Protein AF-0000000068003985 (afdb_homodimer)

Solvent-accessible surface area (backbone atoms only — not comparable to full-a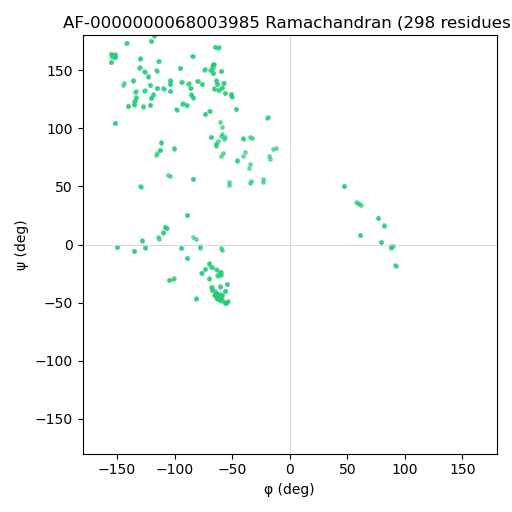tom values): 16565 Å² total; per-residue (Å²): 134,85,82,75,78,75,75,75,74,69,69,76,62,74,74,54,59,65,66,42,94,81,51,61,60,24,55,57,89,52,72,27,27,51,66,20,40,39,42,47,20,19,56,71,67,28,28,30,22,81,59,71,38,72,67,52,48,51,50,53,50,56,55,48,63,71,33,77,89,37,60,80,45,52,42,54,29,36,40,25,39,33,18,66,67,40,84,89,53,39,20,29,72,81,63,25,45,70,63,83,42,80,59,54,29,93,80,38,72,62,35,65,96,75,56,27,34,26,32,27,36,34,31,25,62,94,73,71,37,80,61,23,31,41,46,32,52,44,78,52,69,36,32,37,34,25,23,57,60,82,128,134,86,81,74,78,75,75,73,76,69,66,76,65,74,72,56,58,66,66,42,93,80,49,62,58,24,53,58,91,52,71,27,27,52,65,20,41,39,44,47,21,19,57,70,66,27,29,31,22,79,59,72,40,70,66,53,47,51,50,52,50,56,56,47,64,70,33,76,90,36,62,79,44,52,43,54,29,36,40,24,39,32,19,67,66,42,84,89,53,39,20,28,72,79,65,25,46,71,62,84,42,80,59,53,30,92,80,38,69,62,34,64,95,75,57,26,35,25,33,27,36,34,31,24,62,93,72,73,38,80,62,22,32,40,46,32,52,44,78,52,68,36,32,35,36,26,22,57,60,82,129

Radius of gyration: 22.89 Å; Cα contacts (8 Å, |Δi|>4): 594; chains: 2; bounding box: 109×60×45 Å

Secondary structure (DSSP, 8-state):
--------------------SS-SEE--S--B-HHHHHHHHHHTTEEEPP--SHHHHHHHHHHHHTSGGGTTSEEEEEEEEE-SSSTT--EETTT--B-----BPTT----GGG---EEEEEEEGGGTEEEEEEEE-TTS-BEE-EEE---/--------------------SS-SEE--S--B-HHHHHHHHHHTTEEEPP--SHHHHHHHHHHHHTSGGGTTSEEEEEEEEE-SSSTT--EETTT--B-----BPTT----GGG---EEEEEEEGGGTEEEEEEEE-TTS-BEE-EEE---

Sequence (302 aa):
MKLLLLFTLVGLAASQQKCDSINKFCFPNEVATWTGAVEYCLRNGWKLAVVNSEAKQMKIESLAKNLGEFKRGKVELWIGASDQTKEGNFVWIANGKPVEYANWMPGKPDNKDGKEHCVHLWYEKAKNINWGWNDVVCTSKRRFVCERKKNMKLLLLFTLVGLAASQQKCDSINKFCFPNEVATWTGAVEYCLRNGWKLAVVNSEAKQMKIESLAKNLGEFKRGKVELWIGASDQTKEGNFVWIANGKPVEYANWMPGKPDNKDGKEHCVHLWYEKAKNINWGWNDVVCTSKRRFVCERKKN

Nearest PDB structures (foldseek):
  4yli-assembly2_D  TM=9.316E-01  e=1.487E-10  Homo sapiens
  2ox9-assembly2_B  TM=8.493E-01  e=3.536E-11  Mus musculus
  6py1-assembly1_A  TM=7.882E-01  e=9.089E-10  Homo sapiens
  3wh3-assembly1_A  TM=8.386E-01  e=2.486E-08  Homo sapiens
  3vpp-assembly2_B  TM=8.340E-01  e=3.240E-06  Homo sapiens

InterPro domains:
  IPR001304 C-type lectin-like [PF00059] (32-148)
  IPR001304 C-type lectin-like [PS50041] (22-147)
  IPR001304 C-type 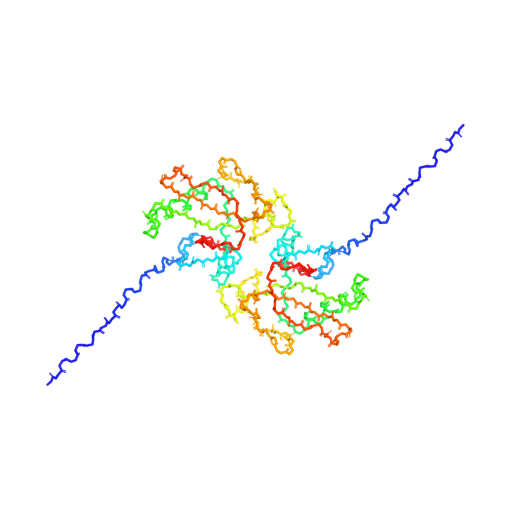lectin-like [SM00034] (19-147)
  IPR016186 C-type lectin-like/link domain superfamily [G3DSA:3.10.100.10] (11-148)
  IPR016187 C-type lectin fold [SSF56436] (24-150)
  IPR050111 C-type lectin and snaclec domain-containing protein [PTHR22803] (26-150)

Structure (mmCIF, N/CA/C/O backbone):
data_AF-0000000068003985-model_v1
#
loop_
_entity.id
_entity.type
_entity.pdbx_description
1 polymer 'Uncharacterized protein'
#
loop_
_atom_site.group_PDB
_atom_site.id
_atom_site.type_symbol
_atom_site.label_atom_id
_atom_site.label_alt_id
_atom_site.label_comp_id
_atom_site.label_asym_id
_atom_site.label_entity_id
_atom_site.label_seq_id
_atom_site.pdbx_PDB_ins_code
_atom_site.Cartn_x
_atom_site.Cartn_y
_atom_site.Cartn_z
_atom_site.occupancy
_atom_site.B_iso_or_equiv
_atom_site.auth_seq_id
_atom_site.auth_comp_id
_atom_site.auth_asym_id
_atom_site.auth_atom_id
_atom_site.pdbx_PDB_model_num
ATOM 1 N N . MET A 1 1 ? -55.125 -28.266 -2.268 1 29.97 1 MET A N 1
ATOM 2 C CA . MET A 1 1 ? -53.812 -28.312 -1.623 1 29.97 1 MET A CA 1
ATOM 3 C C . MET A 1 1 ? -52.719 -28.078 -2.637 1 29.97 1 MET A C 1
ATOM 5 O O . MET A 1 1 ? -52.375 -28.969 -3.422 1 29.97 1 MET A O 1
ATOM 9 N N . LYS A 1 2 ? -52.5 -26.812 -3.236 1 40.56 2 LYS A N 1
ATOM 10 C CA . LYS A 1 2 ? -51.469 -26.422 -4.195 1 40.56 2 LYS A CA 1
ATOM 11 C C . LYS A 1 2 ? -50.094 -26.609 -3.607 1 40.56 2 LYS A C 1
ATOM 13 O O . LYS A 1 2 ? -49.781 -26.094 -2.531 1 40.56 2 LYS A O 1
ATOM 18 N N . LEU A 1 3 ? -49.344 -27.703 -4.059 1 34.84 3 LEU A N 1
ATOM 19 C CA . LEU A 1 3 ? -47.969 -27.969 -3.717 1 34.84 3 LEU A CA 1
ATOM 20 C C . LEU A 1 3 ? -47.062 -26.875 -4.262 1 34.84 3 LEU A C 1
ATOM 22 O O . LEU A 1 3 ? -46.969 -26.672 -5.477 1 34.84 3 LEU A O 1
ATOM 26 N N . LEU A 1 4 ? -46.875 -25.828 -3.58 1 41.97 4 LEU A N 1
ATOM 27 C CA . LEU A 1 4 ? -45.906 -24.812 -3.967 1 41.97 4 LEU A CA 1
ATOM 28 C C . LEU A 1 4 ? -44.5 -25.328 -3.842 1 41.97 4 LEU A C 1
ATOM 30 O O . LEU A 1 4 ? -44.062 -25.719 -2.754 1 41.97 4 LEU A O 1
ATOM 34 N N . LEU A 1 5 ? -43.969 -25.875 -4.961 1 37.5 5 LEU A N 1
ATOM 35 C CA . LEU A 1 5 ? -42.562 -26.219 -5.035 1 37.5 5 LEU A CA 1
ATOM 36 C C . LEU A 1 5 ? -41.688 -24.984 -4.797 1 37.5 5 LEU A C 1
ATOM 38 O O . LEU A 1 5 ? -41.781 -24 -5.531 1 37.5 5 LEU A O 1
ATOM 42 N N . LEU A 1 6 ? -41.281 -24.844 -3.539 1 38.34 6 LEU A N 1
ATOM 43 C CA . LEU A 1 6 ? -40.25 -23.875 -3.234 1 38.34 6 LEU A CA 1
ATOM 44 C C . LEU A 1 6 ? -38.938 -24.25 -3.916 1 38.34 6 LEU A C 1
ATOM 46 O O . LEU A 1 6 ? -38.344 -25.297 -3.619 1 38.34 6 LEU A O 1
ATOM 50 N N . PHE A 1 7 ? -38.75 -23.844 -5.152 1 38.44 7 PHE A N 1
ATOM 51 C CA . PHE A 1 7 ? -37.438 -23.969 -5.781 1 38.44 7 PHE A CA 1
ATOM 52 C C . PHE A 1 7 ? -36.375 -23.266 -4.953 1 38.44 7 PHE A C 1
ATOM 54 O O . PHE A 1 7 ?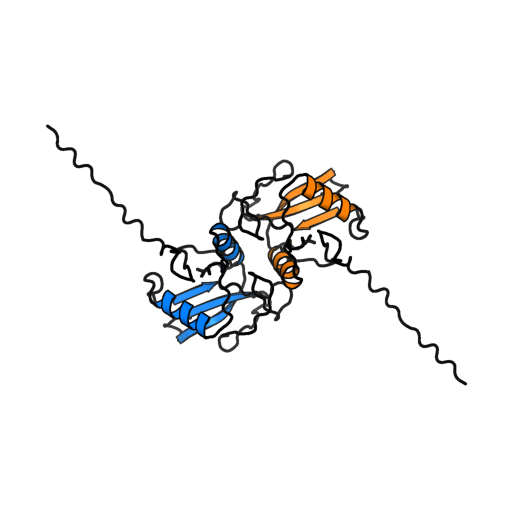 -36.438 -22.062 -4.746 1 38.44 7 PHE A O 1
ATOM 61 N N . THR A 1 8 ? -35.719 -24.078 -4.039 1 37.69 8 THR A N 1
ATOM 62 C CA . THR A 1 8 ? -34.5 -23.578 -3.418 1 37.69 8 THR A CA 1
ATOM 63 C C . THR A 1 8 ? -33.438 -23.266 -4.473 1 37.69 8 THR A C 1
ATOM 65 O O . THR A 1 8 ? -33 -24.172 -5.188 1 37.69 8 THR A O 1
ATOM 68 N N . LEU A 1 9 ? -33.594 -22.203 -5.148 1 34.34 9 LEU A N 1
ATOM 69 C CA . LEU A 1 9 ? -32.438 -21.75 -5.949 1 34.34 9 LEU A CA 1
ATOM 70 C C . LEU A 1 9 ? -31.156 -21.797 -5.137 1 34.34 9 LEU A C 1
ATOM 72 O O . LEU A 1 9 ? -30.969 -21.016 -4.203 1 34.34 9 LEU A O 1
ATOM 76 N N . VAL A 1 10 ? -30.656 -23.016 -4.887 1 35.31 10 VAL A N 1
ATOM 77 C CA . VAL A 1 10 ? -29.266 -23.125 -4.438 1 35.31 10 VAL A CA 1
ATOM 78 C C . VAL A 1 10 ? -28.359 -22.391 -5.41 1 35.31 10 VAL A C 1
ATOM 80 O O . VAL A 1 10 ? -28.094 -22.875 -6.516 1 35.31 10 VAL A O 1
ATOM 83 N N . GLY A 1 11 ? -28.641 -21.188 -5.668 1 35.94 11 GLY A N 1
ATOM 84 C CA . GLY A 1 11 ? -27.547 -20.578 -6.422 1 35.94 11 GLY A CA 1
ATOM 85 C C . GLY A 1 11 ? -26.188 -21.078 -6.02 1 35.94 11 GLY A C 1
ATOM 86 O O . GLY A 1 11 ? -25.828 -21.078 -4.836 1 35.94 11 GLY A O 1
ATOM 87 N N . LEU A 1 12 ? -25.672 -22.094 -6.664 1 34.19 12 LEU A N 1
ATOM 88 C CA . LEU A 1 12 ? -24.25 -22.422 -6.633 1 34.19 12 LEU A CA 1
ATOM 89 C C . LEU A 1 12 ? -23.406 -21.156 -6.543 1 34.19 12 LEU A C 1
ATOM 91 O O . LEU A 1 12 ? -23.25 -20.438 -7.527 1 34.19 12 LEU A O 1
ATOM 95 N N . ALA A 1 13 ? -23.625 -20.375 -5.645 1 34.5 13 ALA A N 1
ATOM 96 C CA . ALA A 1 13 ? -22.594 -19.375 -5.484 1 34.5 13 ALA A CA 1
ATOM 97 C C . ALA A 1 13 ? -21.203 -19.984 -5.648 1 34.5 13 ALA A C 1
ATOM 99 O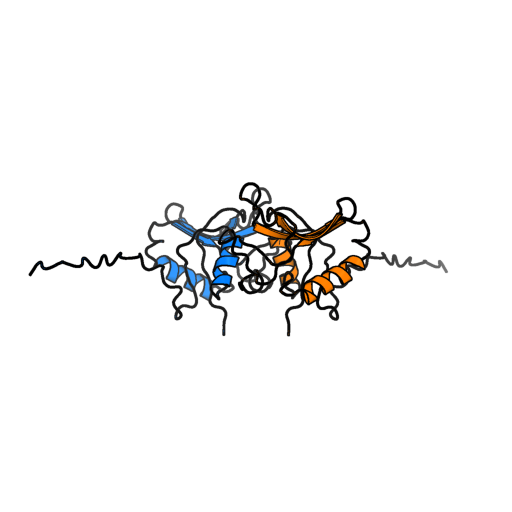 O . ALA A 1 13 ? -20.891 -21.016 -5.039 1 34.5 13 ALA A O 1
ATOM 100 N N . ALA A 1 14 ? -20.609 -20.016 -6.805 1 36.38 14 ALA A N 1
ATOM 101 C CA . ALA A 1 14 ? -19.203 -20.359 -6.961 1 36.38 14 ALA A CA 1
ATOM 102 C C . ALA A 1 14 ? -18.453 -20.188 -5.648 1 36.38 14 ALA A C 1
ATOM 104 O O . ALA A 1 14 ? -18.656 -19.188 -4.941 1 36.38 14 ALA A O 1
ATOM 105 N N . SER A 1 15 ? -18.016 -21.203 -4.961 1 35.19 15 SER A N 1
ATOM 106 C CA . SER A 1 15 ? -17.156 -21.25 -3.781 1 35.19 15 SER A CA 1
ATOM 107 C C . SER A 1 15 ? -16.094 -20.141 -3.824 1 35.19 15 SER A C 1
ATOM 109 O O . SER A 1 15 ? -15.312 -20.062 -4.773 1 35.19 15 SER A O 1
ATOM 111 N N . GLN A 1 16 ? -16.266 -18.906 -3.77 1 40.94 16 GLN A N 1
ATOM 112 C CA . GLN A 1 16 ? -15.125 -18.062 -3.418 1 40.94 16 GLN A CA 1
ATOM 113 C C . GLN A 1 16 ? -14.023 -18.891 -2.76 1 40.94 16 GLN A C 1
ATOM 115 O O . GLN A 1 16 ? -14.281 -19.672 -1.844 1 40.94 16 GLN A O 1
ATOM 120 N N . GLN A 1 17 ? -13.258 -19.656 -3.447 1 45.56 17 GLN A N 1
ATOM 121 C CA . GLN A 1 17 ? -12.188 -20.344 -2.73 1 45.56 17 GLN A CA 1
ATOM 122 C C . GLN A 1 17 ? -11.977 -19.734 -1.345 1 45.56 17 GLN A C 1
ATOM 124 O O . GLN A 1 17 ? -11.68 -18.547 -1.219 1 45.56 17 GLN A O 1
ATOM 129 N N . LYS A 1 18 ? -12.703 -20.047 -0.37 1 49.91 18 LYS A N 1
ATOM 130 C CA . LYS A 1 18 ? -12.797 -19.719 1.048 1 49.91 18 LYS A CA 1
ATOM 131 C C . LYS A 1 18 ? -11.406 -19.594 1.673 1 49.91 18 LYS A C 1
ATOM 133 O O . LYS A 1 18 ? -10.609 -20.531 1.598 1 49.91 18 LYS A O 1
ATOM 138 N N . CYS A 1 19 ? -10.648 -18.328 1.471 1 63.16 19 CYS A N 1
ATOM 139 C CA . CYS A 1 19 ? -9.664 -18.016 2.496 1 63.16 19 CYS A CA 1
ATOM 140 C C . CYS A 1 19 ? -9.992 -18.703 3.811 1 63.16 19 CYS A C 1
ATOM 142 O O . CYS A 1 19 ? -10.727 -18.156 4.641 1 63.16 19 CYS A O 1
ATOM 144 N N . ASP A 1 20 ? -10.102 -20.094 3.656 1 57.53 20 ASP A N 1
ATOM 145 C CA . ASP A 1 20 ? -10.469 -20.844 4.859 1 57.53 20 ASP A CA 1
ATOM 146 C C . ASP A 1 20 ? -9.352 -20.781 5.902 1 57.53 20 ASP A C 1
ATOM 148 O O . ASP A 1 20 ? -8.25 -20.312 5.609 1 57.53 20 ASP A O 1
ATOM 152 N N . SER A 1 21 ? -9.742 -20.891 7.07 1 58 21 SER A N 1
ATOM 153 C CA . SER A 1 21 ? -8.969 -20.812 8.305 1 58 21 SER A CA 1
ATOM 154 C C . SER A 1 21 ? -7.875 -21.875 8.344 1 58 21 SER A C 1
ATOM 156 O O . SER A 1 21 ? -6.992 -21.844 9.203 1 58 21 SER A O 1
ATOM 158 N N . ILE A 1 22 ? -7.828 -22.734 7.316 1 64.06 22 ILE A N 1
ATOM 159 C CA . ILE A 1 22 ? -6.871 -23.828 7.469 1 64.06 22 ILE A CA 1
ATOM 160 C C . ILE A 1 22 ? -5.617 -23.531 6.652 1 64.06 22 ILE A C 1
ATOM 162 O O . ILE A 1 22 ? -4.5 -23.828 7.094 1 64.06 22 ILE A O 1
ATOM 166 N N . ASN A 1 23 ? -5.809 -22.812 5.605 1 73.81 23 ASN A N 1
ATOM 167 C CA . ASN A 1 23 ? -4.656 -22.609 4.734 1 73.81 23 ASN A CA 1
ATOM 168 C C . ASN A 1 23 ? -3.912 -21.328 5.066 1 73.81 23 ASN A C 1
ATOM 170 O O . ASN A 1 23 ? -4.527 -20.328 5.461 1 73.81 23 ASN A O 1
ATOM 174 N N . LYS A 1 24 ? -2.662 -21.453 5 1 89.69 24 LYS A N 1
ATOM 175 C CA . LYS A 1 24 ? -1.77 -20.328 5.223 1 89.69 24 LYS A CA 1
ATOM 176 C C . LYS A 1 24 ? -1.976 -19.25 4.16 1 89.69 24 LYS A C 1
ATOM 178 O O . LYS A 1 24 ? -1.743 -18.062 4.418 1 89.69 24 LYS A O 1
ATOM 183 N N . PHE A 1 25 ? -2.484 -19.734 2.912 1 94.12 25 PHE A N 1
ATOM 184 C CA . PHE A 1 25 ? -2.645 -18.797 1.801 1 94.12 25 PHE A CA 1
ATOM 185 C C . PHE A 1 25 ? -4.086 -18.781 1.307 1 94.12 25 PHE A C 1
ATOM 187 O O . PHE A 1 25 ? -4.77 -19.812 1.346 1 94.12 25 PHE A O 1
ATOM 194 N N . CYS A 1 26 ? -4.539 -17.594 0.887 1 92.94 26 CYS A N 1
ATOM 195 C CA . CYS A 1 26 ? -5.863 -17.359 0.326 1 92.94 26 CYS A CA 1
ATOM 196 C C . CYS A 1 26 ? -5.77 -16.672 -1.036 1 92.94 26 CYS A C 1
ATOM 198 O O . CYS A 1 26 ? -4.973 -15.758 -1.222 1 92.94 26 CYS A O 1
ATOM 200 N N . PHE A 1 27 ? -6.531 -17.234 -1.983 1 93.75 27 PHE A N 1
ATOM 201 C CA . PHE A 1 27 ? -6.613 -16.656 -3.324 1 93.75 27 PHE A CA 1
ATOM 202 C C . PHE A 1 27 ? -7.996 -16.078 -3.578 1 93.75 27 PHE A C 1
ATOM 204 O O . PHE A 1 27 ? -8.875 -16.75 -4.125 1 93.75 27 PHE A O 1
ATOM 211 N N . PRO A 1 28 ? -8.188 -14.812 -3.207 1 91.94 28 PRO A N 1
ATOM 212 C CA . PRO A 1 28 ? -9.516 -14.219 -3.4 1 91.94 28 PRO A CA 1
ATOM 213 C C . PRO A 1 28 ? -9.945 -14.219 -4.863 1 91.94 28 PRO A C 1
ATOM 215 O O . PRO A 1 28 ? -9.109 -14.078 -5.762 1 91.94 28 PRO A O 1
ATOM 218 N N . ASN A 1 29 ? -11.258 -14.32 -5.074 1 89.88 29 ASN A N 1
ATOM 219 C CA . ASN A 1 29 ? -11.805 -14.141 -6.414 1 89.88 29 ASN A CA 1
ATOM 220 C C . ASN A 1 29 ? -12.023 -12.672 -6.742 1 89.88 29 ASN A C 1
ATOM 222 O O . ASN A 1 29 ? -13.156 -12.25 -6.988 1 89.88 29 ASN A O 1
ATOM 226 N N . GLU A 1 30 ? -10.953 -11.906 -6.633 1 91.81 30 GLU A N 1
ATOM 227 C CA . GLU A 1 30 ? -10.906 -10.461 -6.84 1 91.81 30 GLU A CA 1
ATOM 228 C C . GLU A 1 30 ? -9.688 -10.062 -7.668 1 91.81 30 GLU A C 1
ATOM 230 O O . GLU A 1 30 ? -8.633 -10.695 -7.578 1 91.81 30 GLU A O 1
ATOM 235 N N . VAL A 1 31 ? -9.875 -9.086 -8.555 1 95.19 31 VAL A N 1
ATOM 236 C CA . VAL A 1 31 ? -8.781 -8.445 -9.273 1 95.19 31 VAL A CA 1
ATOM 237 C C . VAL A 1 31 ? -8.602 -7.016 -8.773 1 95.19 31 VAL A C 1
ATOM 239 O O . VAL A 1 31 ? -9.578 -6.309 -8.531 1 95.19 31 VAL A O 1
ATOM 242 N N . ALA A 1 32 ? -7.387 -6.633 -8.531 1 96.44 32 ALA A N 1
ATOM 243 C CA . ALA A 1 32 ? -7.137 -5.309 -7.961 1 96.44 32 ALA A CA 1
ATOM 244 C C . ALA A 1 32 ? -5.766 -4.785 -8.375 1 96.44 32 ALA A C 1
ATOM 246 O O . ALA A 1 32 ? -4.949 -5.527 -8.93 1 96.44 32 ALA A O 1
ATOM 247 N N . THR A 1 33 ? -5.578 -3.463 -8.211 1 96.5 33 THR A N 1
ATOM 248 C CA . THR A 1 33 ? -4.219 -2.926 -8.219 1 96.5 33 THR A CA 1
ATOM 249 C C . THR A 1 33 ? -3.395 -3.521 -7.082 1 96.5 33 THR A C 1
ATOM 251 O O . THR A 1 33 ? -3.93 -4.223 -6.219 1 96.5 33 THR A O 1
ATOM 254 N N . TRP A 1 34 ? -2.141 -3.283 -7.113 1 97.81 34 TRP A N 1
ATOM 255 C CA . TRP A 1 34 ? -1.291 -3.844 -6.07 1 97.81 34 TRP A CA 1
ATOM 256 C C . TRP A 1 34 ? -1.725 -3.35 -4.691 1 97.81 34 TRP A C 1
ATOM 258 O O . TRP A 1 34 ? -1.902 -4.148 -3.768 1 97.81 34 TRP A O 1
ATOM 268 N N . THR A 1 35 ? -1.956 -2.027 -4.57 1 96.06 35 THR A N 1
ATOM 269 C CA 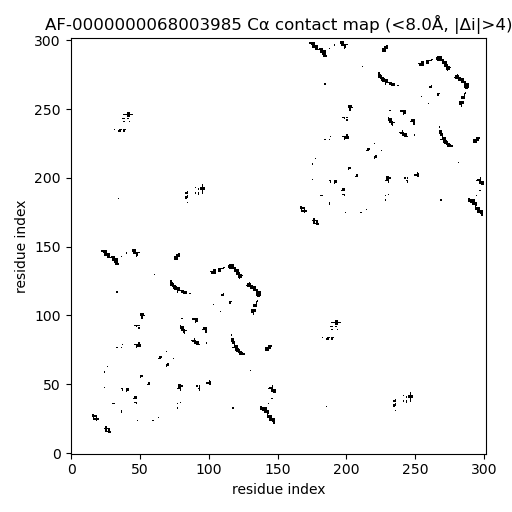. THR A 1 35 ? -2.363 -1.465 -3.285 1 96.06 35 THR A CA 1
ATOM 270 C C . THR A 1 35 ? -3.762 -1.943 -2.904 1 96.06 35 THR A C 1
ATOM 272 O O . THR A 1 35 ? -4.051 -2.158 -1.727 1 96.06 35 THR A O 1
ATOM 275 N N . GLY A 1 36 ? -4.633 -2.025 -3.895 1 95.62 36 GLY A N 1
ATOM 276 C CA . GLY A 1 36 ? -5.934 -2.619 -3.629 1 95.62 36 GLY A CA 1
ATOM 277 C C . GLY A 1 36 ? -5.848 -4.027 -3.068 1 95.62 36 GLY A C 1
ATOM 278 O O . GLY A 1 36 ? -6.629 -4.402 -2.191 1 95.62 36 GLY A O 1
ATOM 279 N N . ALA A 1 37 ? -4.945 -4.785 -3.59 1 97.56 37 ALA A N 1
ATOM 280 C CA . ALA A 1 37 ? -4.727 -6.137 -3.084 1 97.56 37 ALA A CA 1
ATOM 281 C C . ALA A 1 37 ? -4.242 -6.109 -1.638 1 97.56 37 ALA A C 1
ATOM 283 O O . ALA A 1 37 ? -4.691 -6.91 -0.812 1 97.56 37 ALA A O 1
ATOM 284 N N . VAL A 1 38 ? -3.307 -5.176 -1.354 1 97.75 38 VAL A N 1
ATOM 285 C CA . VAL A 1 38 ? -2.838 -5 0.018 1 97.75 38 VAL A CA 1
ATOM 286 C C . VAL A 1 38 ? -4.023 -4.723 0.938 1 97.75 38 VAL A C 1
ATOM 288 O O . VAL A 1 38 ? -4.195 -5.391 1.961 1 97.75 38 VAL A O 1
ATOM 291 N N . GLU A 1 39 ? -4.812 -3.799 0.545 1 96.44 39 GLU A N 1
ATOM 292 C CA . GLU A 1 39 ? -5.957 -3.379 1.351 1 96.44 39 GLU A CA 1
ATOM 293 C C . GLU A 1 39 ? -6.957 -4.52 1.524 1 96.44 39 GLU A C 1
ATOM 295 O O . GLU A 1 39 ? -7.469 -4.742 2.623 1 96.44 39 GLU A O 1
ATOM 300 N N . TYR A 1 40 ? -7.25 -5.207 0.452 1 94.75 40 TYR A N 1
ATOM 301 C CA . TYR A 1 40 ? -8.195 -6.316 0.532 1 94.75 40 TYR A CA 1
ATOM 302 C C . TYR A 1 40 ? -7.75 -7.34 1.573 1 94.75 40 TYR A C 1
ATOM 304 O O . TYR A 1 40 ? -8.539 -7.758 2.42 1 94.75 40 TYR A O 1
ATOM 312 N N . CYS A 1 41 ? -6.473 -7.723 1.448 1 95.81 41 CYS A N 1
ATOM 313 C CA . CYS A 1 41 ? -5.973 -8.727 2.383 1 95.81 41 CYS A CA 1
ATOM 314 C C . CYS A 1 41 ? -6.07 -8.227 3.82 1 95.81 41 CYS A C 1
ATOM 316 O O . CYS A 1 41 ? -6.543 -8.945 4.703 1 95.81 41 CYS A O 1
ATOM 318 N N . LEU A 1 42 ? -5.719 -7.004 4.062 1 94.31 42 LEU A N 1
ATOM 319 C CA . LEU A 1 42 ? -5.742 -6.434 5.402 1 94.31 42 LEU A CA 1
ATOM 320 C C . LEU A 1 42 ? -7.168 -6.371 5.941 1 94.31 42 LEU A C 1
ATOM 322 O O . LEU A 1 42 ? -7.418 -6.727 7.094 1 94.31 42 LEU A O 1
ATOM 326 N N . ARG A 1 43 ? -8.086 -5.973 5.121 1 91.69 43 ARG A N 1
ATOM 327 C CA . ARG A 1 43 ? -9.484 -5.844 5.523 1 91.69 43 ARG A CA 1
ATOM 328 C C . ARG A 1 43 ? -10.047 -7.188 5.984 1 91.69 43 ARG A C 1
ATOM 330 O O . ARG A 1 43 ? -10.953 -7.23 6.812 1 91.69 43 ARG A O 1
ATOM 337 N N . ASN A 1 44 ? -9.445 -8.211 5.527 1 89.88 44 ASN A N 1
ATOM 338 C CA . ASN A 1 44 ? -9.953 -9.547 5.828 1 89.88 44 ASN A CA 1
ATOM 339 C C . ASN A 1 44 ? -9.047 -10.281 6.809 1 89.88 44 ASN A C 1
ATOM 341 O O . ASN A 1 44 ? -9.133 -11.508 6.945 1 89.88 44 ASN A O 1
ATOM 345 N N . GLY A 1 45 ? -8.164 -9.523 7.465 1 89.25 45 GLY A N 1
ATOM 346 C CA . GLY A 1 45 ? -7.352 -10.078 8.531 1 89.25 45 GLY A CA 1
ATOM 347 C C . GLY A 1 45 ? -6.129 -10.82 8.031 1 89.25 45 GLY A C 1
ATOM 348 O O . GLY A 1 45 ? -5.562 -11.656 8.742 1 89.25 45 GLY A O 1
ATOM 349 N N . TRP A 1 46 ? -5.785 -10.586 6.754 1 94 46 TRP A N 1
ATOM 350 C CA . TRP A 1 46 ? -4.625 -11.211 6.125 1 94 46 TRP A CA 1
ATOM 351 C C . TRP A 1 46 ? -3.607 -10.156 5.699 1 94 46 TRP A C 1
ATOM 353 O O . TRP A 1 46 ? -3.721 -8.992 6.074 1 94 46 TRP A O 1
ATOM 363 N N . LYS A 1 47 ? -2.539 -10.531 5.137 1 96.25 47 LYS A N 1
ATOM 364 C CA . LYS A 1 47 ? -1.559 -9.672 4.488 1 96.25 47 LYS A CA 1
ATOM 365 C C . LYS A 1 47 ? -1.285 -10.125 3.057 1 96.25 47 LYS A C 1
ATOM 367 O O . LYS A 1 47 ? -1.468 -11.297 2.727 1 96.25 47 LYS A O 1
ATOM 372 N N . LEU A 1 48 ? -0.973 -9.188 2.189 1 97.56 48 LEU A N 1
ATOM 373 C CA . LEU A 1 48 ? -0.469 -9.625 0.894 1 97.56 48 LEU A CA 1
ATOM 374 C C . LEU A 1 48 ? 0.788 -10.477 1.06 1 97.56 48 LEU A C 1
ATOM 376 O O . LEU A 1 48 ? 1.704 -10.094 1.793 1 97.56 48 LEU A O 1
ATOM 380 N N . ALA A 1 49 ? 0.889 -11.539 0.402 1 97.69 49 ALA A N 1
ATOM 381 C CA . ALA A 1 49 ? 1.761 -12.656 0.749 1 97.69 49 ALA A CA 1
ATOM 382 C C . ALA A 1 49 ? 3.227 -12.234 0.741 1 97.69 49 ALA A C 1
ATOM 384 O O . ALA A 1 49 ? 3.676 -11.547 -0.179 1 97.69 49 ALA A O 1
ATOM 385 N N . VAL A 1 50 ? 3.9 -12.625 1.806 1 98.31 50 VAL A N 1
ATOM 386 C CA . VAL A 1 50 ? 5.355 -12.586 1.886 1 98.31 50 VAL A CA 1
ATOM 387 C C . VAL A 1 50 ? 5.941 -13.898 1.371 1 98.31 50 VAL A C 1
ATOM 389 O O . VAL A 1 50 ? 5.652 -14.969 1.911 1 98.31 50 VAL A O 1
ATOM 392 N N . VAL A 1 51 ? 6.762 -13.859 0.326 1 98.25 51 VAL A N 1
ATOM 393 C CA . VAL A 1 51 ? 7.383 -15.047 -0.261 1 98.25 51 VAL A CA 1
ATOM 394 C C . VAL A 1 51 ? 8.891 -15.008 -0.022 1 98.25 51 VAL A C 1
ATOM 396 O O . VAL A 1 51 ? 9.664 -14.719 -0.939 1 98.25 51 VAL A O 1
ATOM 399 N N . ASN A 1 52 ? 9.234 -15.422 1.173 1 98 52 ASN A N 1
ATOM 400 C CA . ASN A 1 52 ? 10.609 -15.172 1.582 1 98 52 ASN A CA 1
ATOM 401 C C . ASN A 1 52 ? 11.438 -16.453 1.587 1 98 52 ASN A C 1
ATOM 403 O O . ASN A 1 52 ? 12.5 -16.516 2.207 1 98 52 ASN A O 1
ATOM 407 N N . SER A 1 53 ? 10.93 -17.5 0.976 1 98.19 53 SER A N 1
ATOM 408 C CA . SER A 1 53 ? 11.656 -18.75 0.846 1 98.19 53 SER A CA 1
ATOM 409 C C . SER A 1 53 ? 11.164 -19.562 -0.348 1 98.19 53 SER A C 1
ATOM 411 O O . SER A 1 53 ? 10.031 -19.375 -0.809 1 98.19 53 SER A O 1
ATOM 413 N N . GLU A 1 54 ? 12.109 -20.453 -0.781 1 98 54 GLU A N 1
ATOM 414 C CA . GLU A 1 54 ? 11.719 -21.375 -1.854 1 98 54 GLU A CA 1
ATOM 415 C C . GLU A 1 54 ? 10.547 -22.25 -1.435 1 98 54 GLU A C 1
ATOM 417 O O . GLU A 1 54 ? 9.664 -22.547 -2.244 1 98 54 GLU A O 1
ATOM 422 N N . ALA A 1 55 ? 10.523 -22.625 -0.21 1 97 55 ALA A N 1
ATOM 423 C CA . ALA A 1 55 ? 9.438 -23.453 0.3 1 97 55 ALA A CA 1
ATOM 424 C C . ALA A 1 55 ? 8.102 -22.734 0.192 1 97 55 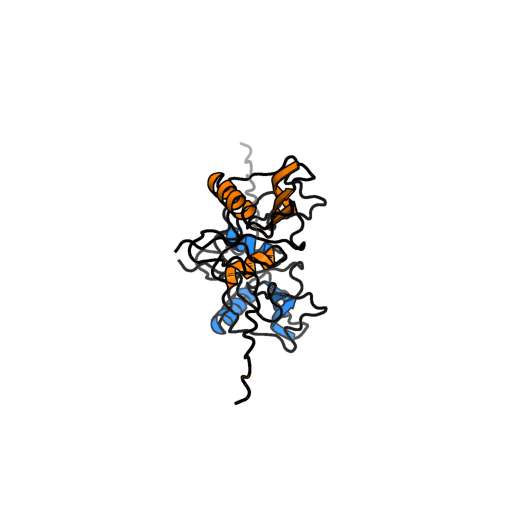ALA A C 1
ATOM 426 O O . ALA A 1 55 ? 7.105 -23.312 -0.245 1 97 55 ALA A O 1
ATOM 427 N N . LYS A 1 56 ? 8.055 -21.516 0.595 1 95.88 56 LYS A N 1
ATOM 428 C CA . LYS A 1 56 ? 6.82 -20.734 0.497 1 95.88 56 LYS A CA 1
ATOM 429 C C . LYS A 1 56 ? 6.422 -20.531 -0.959 1 95.88 56 LYS A C 1
ATOM 431 O O . LYS A 1 56 ? 5.242 -20.625 -1.306 1 95.88 56 LYS A O 1
ATOM 436 N N . GLN A 1 57 ? 7.438 -20.234 -1.858 1 97.62 57 GLN A N 1
ATOM 437 C CA . GLN A 1 57 ? 7.199 -20.125 -3.293 1 97.62 57 GLN A CA 1
ATOM 438 C C . GLN A 1 57 ? 6.508 -21.375 -3.834 1 97.62 57 GLN A C 1
ATOM 440 O O . GLN A 1 57 ? 5.473 -21.281 -4.492 1 97.62 57 GLN A O 1
ATOM 445 N N . MET A 1 58 ? 7.051 -22.5 -3.479 1 96.44 58 MET A N 1
ATOM 446 C CA . MET A 1 58 ? 6.539 -23.766 -3.992 1 96.44 58 MET A CA 1
ATOM 447 C C . MET A 1 58 ? 5.148 -24.062 -3.432 1 96.44 58 MET A C 1
ATOM 449 O O . MET A 1 58 ? 4.309 -24.641 -4.121 1 96.44 58 MET A O 1
ATOM 453 N N . LYS A 1 59 ? 4.941 -23.703 -2.209 1 93.88 59 LYS A N 1
ATOM 454 C CA . LYS A 1 59 ? 3.631 -23.906 -1.604 1 93.88 59 LYS A CA 1
ATOM 455 C C . LYS A 1 59 ? 2.559 -23.094 -2.326 1 93.88 59 LYS A C 1
ATOM 457 O O . LYS A 1 59 ? 1.488 -23.625 -2.646 1 93.88 59 LYS A O 1
ATOM 462 N N . ILE A 1 60 ? 2.816 -21.844 -2.611 1 94.69 60 ILE A N 1
ATOM 463 C CA . ILE A 1 60 ? 1.873 -20.969 -3.309 1 94.69 60 ILE A CA 1
ATOM 464 C C . ILE A 1 60 ? 1.608 -21.516 -4.711 1 94.69 60 ILE A C 1
ATOM 466 O O . ILE A 1 60 ? 0.457 -21.594 -5.145 1 94.69 60 ILE A O 1
ATOM 470 N N . GLU A 1 61 ? 2.652 -21.969 -5.398 1 94.19 61 GLU A N 1
ATOM 471 C CA . GLU A 1 61 ? 2.508 -22.531 -6.734 1 94.19 61 GLU A CA 1
ATOM 472 C C . GLU A 1 61 ? 1.594 -23.766 -6.719 1 94.19 61 GLU A C 1
ATOM 474 O O . GLU A 1 61 ? 0.678 -23.859 -7.539 1 94.19 61 GLU A O 1
ATOM 479 N N . SER A 1 62 ? 1.88 -24.609 -5.797 1 91.44 62 SER A N 1
ATOM 480 C CA . SER A 1 62 ? 1.121 -25.859 -5.719 1 91.44 62 SER A CA 1
ATOM 481 C C . SER A 1 62 ? -0.356 -25.578 -5.453 1 91.44 62 SER A C 1
ATOM 483 O O . SER A 1 62 ? -1.226 -26.172 -6.098 1 91.44 62 SER A O 1
ATOM 485 N N . LEU A 1 63 ? -0.637 -24.719 -4.555 1 89.56 63 LEU A N 1
ATOM 486 C CA . LEU A 1 63 ? -2.02 -24.375 -4.234 1 89.56 63 LEU A CA 1
ATOM 487 C C . LEU A 1 63 ? -2.705 -23.703 -5.418 1 89.56 63 LEU A C 1
ATOM 489 O O . LEU A 1 63 ? -3.852 -24.031 -5.738 1 89.56 63 LEU A O 1
ATOM 493 N N . ALA A 1 64 ? -2.02 -22.797 -6.055 1 91.06 64 ALA A N 1
ATOM 494 C CA . ALA A 1 64 ? -2.59 -22.062 -7.18 1 91.06 64 ALA A CA 1
ATOM 495 C C . ALA A 1 64 ? -2.891 -23 -8.352 1 91.06 64 ALA A C 1
ATOM 497 O O . ALA A 1 64 ? -3.941 -22.891 -8.984 1 91.06 64 ALA A O 1
ATOM 498 N N . LYS A 1 65 ? -1.986 -23.906 -8.633 1 87.06 65 LYS A N 1
ATOM 499 C CA . LYS A 1 65 ? -2.141 -24.859 -9.734 1 87.06 65 LYS A CA 1
ATOM 500 C C . LYS A 1 65 ? -3.385 -25.719 -9.547 1 87.06 65 LYS A C 1
ATOM 502 O O . LYS A 1 65 ? -3.986 -26.172 -10.523 1 87.06 65 LYS A O 1
ATOM 507 N N . ASN A 1 66 ? -3.799 -25.891 -8.352 1 83.44 66 ASN A N 1
ATOM 508 C CA . ASN A 1 66 ? -4.902 -26.781 -8.055 1 83.44 66 ASN A CA 1
ATOM 509 C C . ASN A 1 66 ? -6.234 -26.047 -7.988 1 83.44 66 ASN A C 1
ATOM 511 O O . ASN A 1 66 ? -7.281 -26.656 -7.781 1 83.44 66 ASN A O 1
ATOM 515 N N . LEU A 1 67 ? -6.105 -24.75 -8.148 1 83.44 67 LEU A N 1
ATOM 516 C CA . LEU A 1 67 ? -7.34 -23.969 -8.164 1 83.44 67 LEU A CA 1
ATOM 517 C C . LEU A 1 67 ? -7.938 -23.938 -9.57 1 83.44 67 LEU A C 1
ATOM 519 O O . LEU A 1 67 ? -7.223 -23.703 -10.547 1 83.44 67 LEU A O 1
ATOM 523 N N . GLY A 1 68 ? -9.164 -24.266 -9.656 1 78.12 68 GLY A N 1
ATOM 524 C CA . GLY A 1 68 ? -9.875 -24.328 -10.93 1 78.12 68 GLY A CA 1
ATOM 525 C C . GLY A 1 68 ? -9.789 -23.047 -11.727 1 78.12 68 GLY A C 1
ATOM 526 O O . GLY A 1 68 ? -9.656 -23.078 -12.953 1 78.12 68 GLY A O 1
ATOM 527 N N . GLU A 1 69 ? -9.758 -21.922 -11.086 1 76.81 69 GLU A N 1
ATOM 528 C CA . GLU A 1 69 ? -9.773 -20.625 -11.742 1 76.81 69 GLU A CA 1
ATOM 529 C C . GLU A 1 69 ? -8.461 -20.359 -12.477 1 76.81 69 GLU A C 1
ATOM 531 O O . GLU A 1 69 ? -8.406 -19.531 -13.383 1 76.81 69 GLU A O 1
ATOM 536 N N . PHE A 1 70 ? -7.461 -21.141 -12.125 1 75.31 70 PHE A N 1
ATOM 537 C CA . PHE A 1 70 ? -6.148 -20.891 -12.719 1 75.31 70 PHE A CA 1
ATOM 538 C C . PHE A 1 70 ? -5.781 -22 -13.695 1 75.31 70 PHE A C 1
ATOM 540 O O . PHE A 1 70 ? -4.656 -22.047 -14.195 1 75.31 70 PHE A O 1
ATOM 547 N N . LYS A 1 71 ? -6.688 -22.797 -13.984 1 67.94 71 LYS A N 1
ATOM 548 C CA . LYS A 1 71 ? -6.438 -23.938 -14.867 1 67.94 71 LYS A CA 1
ATOM 549 C C . LYS A 1 71 ? -6.391 -23.484 -16.328 1 67.94 71 LYS A C 1
ATOM 551 O O . LYS A 1 71 ? -6.043 -24.281 -17.203 1 67.94 71 LYS A O 1
ATOM 556 N N . ARG A 1 72 ? -6.598 -22.344 -16.609 1 71.56 72 ARG A N 1
ATOM 557 C CA . ARG A 1 72 ? -6.633 -21.891 -17.984 1 71.56 72 ARG A CA 1
ATOM 558 C C . ARG A 1 72 ? -5.227 -21.641 -18.531 1 71.56 72 ARG A C 1
ATOM 560 O O . ARG A 1 72 ? -5.059 -21.141 -19.641 1 71.56 72 ARG A O 1
ATOM 567 N N . GLY A 1 73 ? -4.301 -21.953 -17.766 1 85.06 73 GLY A N 1
ATOM 568 C CA . GLY A 1 73 ? -2.934 -21.938 -18.266 1 85.06 73 GLY A CA 1
ATOM 569 C C . GLY A 1 73 ? -2.248 -20.594 -18.078 1 85.06 73 GLY A C 1
ATOM 570 O O . GLY A 1 73 ? -1.134 -20.391 -18.562 1 85.06 73 GLY A O 1
ATOM 571 N N . LYS A 1 74 ? -2.902 -19.641 -17.547 1 92.31 74 LYS A N 1
ATOM 572 C CA . LYS A 1 74 ? -2.273 -18.375 -17.234 1 92.31 74 LYS A CA 1
ATOM 573 C C . LYS A 1 74 ? -2.645 -17.906 -15.836 1 92.31 74 LYS A C 1
ATOM 575 O O . LYS A 1 74 ? -3.824 -17.859 -15.477 1 92.31 74 LYS A O 1
ATOM 580 N N . VAL A 1 75 ? -1.63 -17.609 -15.047 1 94.94 75 VAL A N 1
ATOM 581 C CA . VAL A 1 75 ? -1.832 -17.125 -13.688 1 94.94 75 VAL A CA 1
ATOM 582 C C . VAL A 1 75 ? -0.908 -15.938 -13.43 1 94.94 75 VAL A C 1
ATOM 584 O O . VAL A 1 75 ? 0.296 -16.016 -13.688 1 94.94 75 VAL A O 1
ATOM 587 N N . GLU A 1 76 ? -1.479 -14.805 -13.047 1 96.62 76 GLU A N 1
ATOM 588 C CA . GLU A 1 76 ? -0.751 -13.656 -12.523 1 96.62 76 GLU A CA 1
ATOM 589 C C . GLU A 1 76 ? -1.237 -13.289 -11.125 1 96.62 76 GLU A C 1
ATOM 591 O O . GLU A 1 76 ? -2.418 -12.992 -10.93 1 96.62 76 GLU A O 1
ATOM 596 N N . LEU A 1 77 ? -0.277 -13.336 -10.102 1 97.75 77 LEU A N 1
ATOM 597 C CA . LEU A 1 77 ? -0.642 -13.102 -8.703 1 97.75 77 LEU A CA 1
ATOM 598 C C . LEU A 1 77 ? 0.242 -12.023 -8.086 1 97.75 77 LEU A C 1
ATOM 600 O O . LEU A 1 77 ? 1.46 -12.188 -7.996 1 97.75 77 LEU A O 1
ATOM 604 N N . TRP A 1 78 ? -0.438 -10.93 -7.672 1 98.75 78 TRP A N 1
ATOM 605 C CA . TRP A 1 78 ? 0.325 -10.008 -6.832 1 98.75 78 TRP A CA 1
ATOM 606 C C . TRP A 1 78 ? 0.872 -10.727 -5.602 1 98.75 78 TRP A C 1
ATOM 608 O O . TRP A 1 78 ? 0.172 -11.531 -4.98 1 98.75 78 TRP A O 1
ATOM 618 N N . ILE A 1 79 ? 2.098 -10.43 -5.25 1 98.81 79 ILE A N 1
ATOM 619 C CA . ILE A 1 79 ? 2.654 -10.711 -3.932 1 98.81 79 ILE A CA 1
ATOM 620 C C . ILE A 1 79 ? 3.105 -9.406 -3.273 1 98.81 79 ILE A C 1
ATOM 622 O O . ILE A 1 79 ? 3.1 -8.352 -3.906 1 98.81 79 ILE A O 1
ATOM 626 N N . GLY A 1 80 ? 3.549 -9.422 -2.045 1 98.75 80 GLY A N 1
ATOM 627 C CA . GLY A 1 80 ? 3.641 -8.227 -1.222 1 98.75 80 GLY A CA 1
ATOM 628 C C . GLY A 1 80 ? 4.969 -7.512 -1.363 1 98.75 80 GLY A C 1
ATOM 629 O O . GLY A 1 80 ? 5.391 -6.793 -0.454 1 98.75 80 GLY A O 1
ATOM 630 N N . ALA A 1 81 ? 5.68 -7.641 -2.459 1 98.75 81 ALA A N 1
ATOM 631 C CA . ALA A 1 81 ? 6.977 -6.988 -2.639 1 98.75 81 ALA A CA 1
ATOM 632 C C . ALA A 1 81 ? 6.859 -5.777 -3.557 1 98.75 81 ALA A C 1
ATOM 634 O O . ALA A 1 81 ? 6.141 -5.816 -4.559 1 98.75 81 ALA A O 1
ATOM 635 N N . SER A 1 82 ? 7.547 -4.684 -3.197 1 98.44 82 SER A N 1
ATOM 636 C CA . SER A 1 82 ? 7.625 -3.492 -4.035 1 98.44 82 SER A CA 1
ATOM 637 C C . SER A 1 82 ? 8.891 -2.695 -3.744 1 98.44 82 SER A C 1
ATOM 639 O O . SER A 1 82 ? 9.578 -2.945 -2.748 1 98.44 82 SER A O 1
ATOM 641 N N . ASP A 1 83 ? 9.242 -1.847 -4.648 1 97.69 83 ASP A N 1
ATOM 642 C CA . ASP A 1 83 ? 10.367 -0.946 -4.445 1 97.69 83 ASP A CA 1
ATOM 643 C C . ASP A 1 83 ? 9.984 0.499 -4.758 1 97.69 83 ASP A C 1
ATOM 645 O O . ASP A 1 83 ? 10.703 1.201 -5.465 1 97.69 83 ASP A O 1
ATOM 649 N N . GLN A 1 84 ? 8.914 0.907 -4.195 1 94.31 84 GLN A N 1
ATOM 650 C CA . GLN A 1 84 ? 8.312 2.193 -4.535 1 94.31 84 GLN A CA 1
ATOM 651 C C . GLN A 1 84 ? 9.078 3.344 -3.889 1 94.31 84 GLN A C 1
ATOM 653 O O . GLN A 1 84 ? 9 4.484 -4.348 1 94.31 84 GLN A O 1
ATOM 658 N N . THR A 1 85 ? 9.781 3.078 -2.793 1 90.31 85 THR A N 1
ATOM 659 C CA . THR A 1 85 ? 10.531 4.133 -2.121 1 90.31 85 THR A CA 1
ATOM 660 C C . THR A 1 85 ? 11.875 4.371 -2.812 1 90.31 85 THR A C 1
ATOM 662 O O . THR A 1 85 ? 12.273 5.516 -3.027 1 90.31 85 THR A O 1
ATOM 665 N N . LYS A 1 86 ? 12.508 3.34 -3.078 1 90.75 86 LYS A N 1
ATOM 666 C CA . LYS A 1 86 ? 13.82 3.365 -3.721 1 90.75 86 LYS A CA 1
ATOM 667 C C . LYS A 1 86 ? 13.953 2.24 -4.742 1 90.75 86 LYS A C 1
ATOM 669 O O . LYS A 1 86 ? 13.922 1.062 -4.387 1 90.75 86 LYS A O 1
ATOM 674 N N . GLU A 1 87 ? 14.18 2.639 -6.02 1 94.5 87 GLU A N 1
ATOM 675 C CA . GLU A 1 87 ? 14.281 1.668 -7.105 1 94.5 87 GLU A CA 1
ATOM 676 C C . GLU A 1 87 ? 15.359 0.632 -6.816 1 94.5 87 GLU A C 1
ATOM 678 O O . GLU A 1 87 ? 16.484 0.985 -6.438 1 94.5 87 GLU A O 1
ATOM 683 N N . GLY A 1 88 ? 15.016 -0.641 -6.969 1 96.38 88 GLY A N 1
ATOM 684 C CA . GLY A 1 88 ? 15.953 -1.733 -6.789 1 96.38 88 GLY A CA 1
ATOM 685 C C . GLY A 1 88 ? 15.977 -2.281 -5.375 1 96.38 88 GLY A C 1
ATOM 686 O O . GLY A 1 88 ? 16.469 -3.383 -5.137 1 96.38 88 GLY A O 1
ATOM 687 N N . ASN A 1 89 ? 15.484 -1.546 -4.465 1 96.38 89 ASN A N 1
ATOM 688 C CA . ASN A 1 89 ? 15.414 -1.976 -3.07 1 96.38 89 ASN A CA 1
ATOM 689 C C . ASN A 1 89 ? 14.008 -2.463 -2.711 1 96.38 89 ASN A C 1
ATOM 691 O O . ASN A 1 89 ? 13.227 -1.724 -2.113 1 96.38 89 ASN A O 1
ATOM 695 N N . PHE A 1 90 ? 13.812 -3.719 -3.072 1 98.38 90 PHE A N 1
ATOM 696 C CA . PHE A 1 90 ? 12.492 -4.293 -2.838 1 98.38 90 PHE A CA 1
ATOM 697 C C . PHE A 1 90 ? 12.305 -4.637 -1.365 1 98.38 90 PHE A C 1
ATOM 699 O O . PHE A 1 90 ? 13.219 -5.145 -0.719 1 98.38 90 PHE A O 1
ATOM 706 N N . VAL A 1 91 ? 11.109 -4.332 -0.823 1 98 91 VAL A N 1
ATOM 707 C CA . VAL A 1 91 ? 10.734 -4.68 0.543 1 98 91 VAL A CA 1
ATOM 708 C C . VAL A 1 91 ? 9.367 -5.367 0.546 1 98 91 VAL A C 1
ATOM 710 O O . VAL A 1 91 ? 8.633 -5.309 -0.444 1 98 91 VAL A O 1
ATOM 713 N N . TRP A 1 92 ? 9.117 -6.078 1.626 1 98.25 92 TRP A N 1
ATOM 714 C CA . TRP A 1 92 ? 7.785 -6.621 1.87 1 98.25 92 TRP A CA 1
ATOM 715 C C . TRP A 1 92 ? 6.887 -5.578 2.523 1 98.25 92 TRP A C 1
ATOM 717 O O . TRP A 1 92 ? 7.203 -5.062 3.598 1 98.25 92 TRP A O 1
ATOM 727 N N . ILE A 1 93 ? 5.738 -5.348 1.908 1 97.69 93 ILE A N 1
ATOM 728 C CA . ILE A 1 93 ? 4.844 -4.293 2.379 1 97.69 93 ILE A CA 1
ATOM 729 C C . ILE A 1 93 ? 4.273 -4.672 3.744 1 97.69 93 ILE A C 1
ATOM 731 O O . ILE A 1 93 ? 3.814 -3.805 4.492 1 97.69 93 ILE A O 1
ATOM 735 N N . ALA A 1 94 ? 4.312 -5.918 4.086 1 96.25 94 ALA A N 1
ATOM 736 C CA . ALA A 1 94 ? 3.742 -6.41 5.336 1 96.25 94 ALA A CA 1
ATOM 737 C C . ALA A 1 94 ? 4.555 -5.934 6.535 1 96.25 94 ALA A C 1
ATOM 739 O O . ALA A 1 94 ? 4.012 -5.73 7.621 1 96.25 94 ALA A O 1
ATOM 740 N N . ASN A 1 95 ? 5.902 -5.719 6.312 1 93.62 95 ASN A N 1
ATOM 741 C CA . ASN A 1 95 ? 6.711 -5.441 7.496 1 93.62 95 ASN A CA 1
ATOM 742 C C . ASN A 1 95 ? 7.902 -4.547 7.16 1 93.62 95 ASN A C 1
ATOM 744 O O . ASN A 1 95 ? 8.688 -4.199 8.039 1 93.62 95 ASN A O 1
ATOM 748 N N . GLY A 1 96 ? 8.094 -4.176 5.934 1 95.19 96 GLY A N 1
ATOM 749 C CA . GLY A 1 96 ? 9.156 -3.268 5.535 1 95.19 96 GLY A CA 1
ATOM 750 C C . GLY A 1 96 ? 10.508 -3.943 5.43 1 95.19 96 GLY A C 1
ATOM 751 O O . GLY A 1 96 ? 11.508 -3.295 5.105 1 95.19 96 GLY A O 1
ATOM 752 N N . LYS A 1 97 ? 10.57 -5.242 5.66 1 97 97 LYS A N 1
ATOM 753 C CA . LYS A 1 97 ? 11.844 -5.957 5.582 1 97 97 LYS A CA 1
ATOM 754 C C . LYS A 1 97 ? 12.289 -6.125 4.137 1 97 97 LYS A C 1
ATOM 756 O O . LYS A 1 97 ? 11.461 -6.238 3.23 1 97 97 LYS A O 1
ATOM 761 N N . PRO A 1 98 ? 13.586 -6.188 3.912 1 97.5 98 PRO A N 1
ATOM 762 C CA . PRO A 1 98 ? 14.102 -6.367 2.553 1 97.5 98 PRO A CA 1
ATOM 763 C C . PRO A 1 98 ? 13.75 -7.734 1.967 1 97.5 98 PRO A C 1
ATOM 765 O O . PRO A 1 98 ? 13.625 -8.711 2.707 1 97.5 98 PRO A O 1
ATOM 768 N N . VAL A 1 99 ? 13.562 -7.754 0.675 1 98.38 99 VAL A N 1
ATOM 769 C CA . VAL A 1 99 ? 13.43 -9.008 -0.059 1 98.38 99 VAL A CA 1
ATOM 770 C C . VAL A 1 99 ? 14.797 -9.688 -0.182 1 98.38 99 VAL A C 1
ATOM 772 O O . VAL A 1 99 ? 15.672 -9.195 -0.9 1 98.38 99 VAL A O 1
ATOM 775 N N . GLU A 1 100 ? 14.898 -10.828 0.511 1 98.06 100 GLU A N 1
ATOM 776 C CA . GLU A 1 100 ? 16.172 -11.531 0.53 1 98.06 100 GLU A CA 1
ATOM 777 C C . GLU A 1 100 ? 16.141 -12.773 -0.357 1 98.06 100 GLU A C 1
ATOM 779 O O . GLU A 1 100 ? 17.188 -13.281 -0.767 1 98.06 100 GLU A O 1
ATOM 784 N N . TYR A 1 101 ? 15.102 -13.352 -0.499 1 98.38 101 TYR A N 1
ATOM 785 C CA . TYR A 1 101 ? 14.82 -14.383 -1.495 1 98.38 101 TYR A CA 1
ATOM 786 C C . TYR A 1 101 ? 13.969 -13.828 -2.629 1 98.38 101 TYR A C 1
ATOM 788 O O . TYR A 1 101 ? 12.984 -13.125 -2.387 1 98.38 101 TYR A O 1
ATOM 796 N N . ALA A 1 102 ? 14.383 -14.117 -3.826 1 98.5 102 ALA A N 1
ATOM 797 C CA . ALA A 1 102 ? 13.555 -13.742 -4.969 1 98.5 102 ALA A CA 1
ATOM 798 C C . ALA A 1 102 ? 13.633 -14.789 -6.078 1 98.5 102 ALA A C 1
ATOM 800 O O . ALA A 1 102 ? 14.711 -15.336 -6.344 1 98.5 102 ALA A O 1
ATOM 801 N N . ASN A 1 103 ? 12.578 -15.109 -6.691 1 98.5 103 ASN A N 1
ATOM 802 C CA . ASN A 1 103 ? 12.508 -15.992 -7.852 1 98.5 103 ASN A CA 1
ATOM 803 C C . ASN A 1 103 ? 12.25 -15.211 -9.133 1 98.5 103 ASN A C 1
ATOM 805 O O . ASN A 1 103 ? 11.305 -15.492 -9.867 1 98.5 103 ASN A O 1
ATOM 809 N N . TRP A 1 104 ? 13.148 -14.305 -9.445 1 98.69 104 TRP A N 1
ATOM 810 C CA . TRP A 1 104 ? 12.992 -13.414 -10.594 1 98.69 104 TRP A CA 1
ATOM 811 C C . TRP A 1 104 ? 13 -14.211 -11.898 1 98.69 104 TRP A C 1
ATOM 813 O O . TRP A 1 104 ? 13.797 -15.141 -12.062 1 98.69 104 TRP A O 1
ATOM 823 N N . MET A 1 105 ? 12.18 -13.836 -12.828 1 98.12 105 MET A N 1
ATOM 824 C CA . MET A 1 105 ? 12.289 -14.32 -14.203 1 98.12 105 MET A CA 1
ATOM 825 C C . MET A 1 105 ? 13.57 -13.812 -14.852 1 98.12 105 MET A C 1
ATOM 827 O O . MET A 1 105 ? 14.109 -12.773 -14.453 1 98.12 105 MET A O 1
ATOM 831 N N . PRO A 1 106 ? 14.047 -14.555 -15.828 1 96.69 106 PRO A N 1
ATOM 832 C CA . PRO A 1 106 ? 15.195 -14.031 -16.562 1 96.69 106 PRO A CA 1
ATOM 833 C C . PRO A 1 106 ? 14.977 -12.602 -17.062 1 96.69 106 PRO A C 1
ATOM 835 O O . PRO A 1 106 ? 13.938 -12.305 -17.656 1 96.69 106 PRO A O 1
ATOM 838 N N . GLY A 1 107 ? 15.93 -11.719 -16.734 1 97.44 107 GLY A N 1
ATOM 839 C CA . GLY A 1 107 ? 15.859 -10.344 -17.203 1 97.44 107 GLY A CA 1
ATOM 840 C C . GLY A 1 107 ? 15.07 -9.438 -16.266 1 97.44 107 GLY A C 1
ATOM 841 O O . GLY A 1 107 ? 14.93 -8.242 -16.531 1 97.44 107 GLY A O 1
ATOM 842 N N . LYS A 1 108 ? 14.539 -10.086 -15.211 1 97.88 108 LYS A N 1
ATOM 843 C CA . LYS A 1 108 ? 13.75 -9.297 -14.273 1 97.88 108 LYS A CA 1
ATOM 844 C C . LYS A 1 108 ? 14.422 -9.219 -12.906 1 97.88 108 LYS A C 1
ATOM 846 O O . LYS A 1 108 ? 15.258 -10.07 -12.578 1 97.88 108 LYS A O 1
ATOM 851 N N . PRO A 1 109 ? 14.078 -8.203 -12.125 1 98.25 109 PRO A N 1
ATOM 852 C CA . PRO A 1 109 ? 13.273 -7.039 -12.508 1 98.25 109 PRO A CA 1
ATOM 853 C C . PRO A 1 109 ? 14 -6.113 -13.484 1 98.25 109 PRO A C 1
ATOM 855 O O . PRO A 1 109 ? 15.227 -6 -13.438 1 98.25 109 PRO A O 1
ATOM 858 N N . ASP A 1 110 ? 13.297 -5.391 -14.375 1 98.19 110 ASP A N 1
ATOM 859 C CA . ASP A 1 110 ? 13.961 -4.543 -15.359 1 98.19 110 ASP A CA 1
ATOM 860 C C . ASP A 1 110 ? 13.438 -3.109 -15.289 1 98.19 110 ASP A C 1
ATOM 862 O O . ASP A 1 110 ? 13.922 -2.232 -16.016 1 98.19 110 ASP A O 1
ATOM 866 N N . ASN A 1 111 ? 12.445 -2.887 -14.414 1 98 111 ASN A N 1
ATOM 867 C CA . ASN A 1 111 ? 11.891 -1.544 -14.266 1 98 111 ASN A CA 1
ATOM 868 C C . ASN A 1 111 ? 11.594 -0.909 -15.625 1 98 111 ASN A C 1
ATOM 870 O O . ASN A 1 111 ? 11.984 0.229 -15.883 1 98 111 ASN A O 1
ATOM 874 N N . LYS A 1 112 ? 10.914 -1.635 -16.422 1 96.5 112 LYS A N 1
ATOM 875 C CA . LYS A 1 112 ? 10.617 -1.13 -17.766 1 96.5 112 LYS A CA 1
ATOM 876 C C . LYS A 1 112 ? 10.023 0.274 -17.703 1 96.5 112 LYS A C 1
ATOM 878 O O . LYS A 1 112 ? 9.125 0.539 -16.906 1 96.5 112 LYS A O 1
ATOM 883 N N . ASP A 1 113 ? 10.602 1.246 -18.516 1 96.56 113 ASP A N 1
ATOM 884 C CA . ASP A 1 113 ? 10.195 2.643 -18.641 1 96.56 113 ASP A CA 1
ATOM 885 C C . ASP A 1 113 ? 10.32 3.365 -17.297 1 96.56 113 ASP A C 1
ATOM 887 O O . ASP A 1 113 ? 9.781 4.461 -17.125 1 96.56 113 ASP A O 1
ATOM 891 N N . GLY A 1 114 ? 10.898 2.734 -16.344 1 95.62 114 GLY A N 1
ATOM 892 C CA . GLY A 1 114 ? 11.125 3.352 -15.047 1 95.62 114 GLY A CA 1
ATOM 893 C C . GLY A 1 114 ? 9.875 3.42 -14.195 1 95.62 114 GLY A C 1
ATOM 894 O O . GLY A 1 114 ? 9.789 4.246 -13.281 1 95.62 114 GLY A O 1
ATOM 895 N N . LYS A 1 115 ? 8.875 2.543 -14.453 1 95.19 115 LYS A N 1
ATOM 896 C CA . LYS A 1 115 ? 7.582 2.721 -13.797 1 95.19 115 LYS A CA 1
ATOM 897 C C . LYS A 1 115 ? 7.125 1.43 -13.125 1 95.19 115 LYS A C 1
ATOM 899 O O . LYS A 1 115 ? 6.016 1.36 -12.594 1 95.19 115 LYS A O 1
ATOM 904 N N . GLU A 1 116 ? 7.957 0.385 -13.164 1 97.94 116 GLU A N 1
ATOM 905 C CA . GLU A 1 116 ? 7.574 -0.907 -12.602 1 97.94 116 GLU A CA 1
ATOM 906 C C . GLU A 1 116 ? 8.141 -1.088 -11.195 1 97.94 116 GLU A C 1
ATOM 908 O O . GLU A 1 116 ? 9.359 -1.163 -11.016 1 97.94 116 GLU A O 1
ATOM 913 N N . HIS A 1 117 ? 7.25 -1.189 -10.141 1 98 117 HIS A N 1
ATOM 914 C CA . HIS A 1 117 ? 7.723 -1.209 -8.766 1 98 117 HIS A CA 1
ATOM 915 C C . HIS A 1 117 ? 7.02 -2.295 -7.957 1 98 117 HIS A C 1
ATOM 917 O O . HIS A 1 117 ? 7.32 -2.494 -6.777 1 98 117 HIS A O 1
ATOM 923 N N . CYS A 1 118 ? 6.078 -2.939 -8.539 1 98.75 118 CYS A N 1
ATOM 924 C CA . CYS A 1 118 ? 5.285 -3.936 -7.824 1 98.75 118 CYS A CA 1
ATOM 925 C C . CYS A 1 118 ? 5.484 -5.32 -8.422 1 98.75 118 CYS A C 1
ATOM 927 O O . CYS A 1 118 ? 5.684 -5.457 -9.633 1 98.75 118 CYS A O 1
ATOM 929 N N . VAL A 1 119 ? 5.383 -6.348 -7.648 1 98.88 119 VAL A N 1
ATOM 930 C CA . VAL A 1 119 ? 5.836 -7.676 -8.055 1 98.88 119 VAL A CA 1
ATOM 931 C C . VAL A 1 119 ? 4.641 -8.625 -8.141 1 98.88 119 VAL A C 1
ATOM 933 O O . VAL A 1 119 ? 3.77 -8.609 -7.266 1 98.88 119 VAL A O 1
ATOM 936 N N . HIS A 1 120 ? 4.633 -9.359 -9.203 1 98.75 120 HIS A N 1
ATOM 937 C CA . HIS A 1 120 ? 3.664 -10.445 -9.305 1 98.75 120 HIS A CA 1
ATOM 938 C C . HIS A 1 120 ? 4.34 -11.75 -9.719 1 98.75 120 HIS A C 1
ATOM 940 O O . HIS A 1 120 ? 5.418 -11.734 -10.32 1 98.75 120 HIS A O 1
ATOM 946 N N . LEU A 1 121 ? 3.777 -12.867 -9.32 1 98.31 121 LEU A N 1
ATOM 947 C CA . LEU A 1 121 ? 4.102 -14.195 -9.844 1 98.31 121 LEU A CA 1
ATOM 948 C C . LEU A 1 121 ? 3.398 -14.438 -11.18 1 98.31 121 LEU A C 1
ATOM 950 O O . LEU A 1 121 ? 2.221 -14.102 -11.336 1 98.31 121 LEU A O 1
ATOM 954 N N . TRP A 1 122 ? 4.133 -15.094 -12.086 1 97.62 122 TRP A N 1
ATOM 955 C CA . TRP A 1 122 ? 3.566 -15.273 -13.414 1 97.62 122 TRP A CA 1
ATOM 956 C C . TRP A 1 122 ? 3.777 -16.703 -13.914 1 97.62 122 TRP A C 1
ATOM 958 O O . TRP A 1 122 ? 4.902 -17.203 -13.914 1 97.62 122 TRP A O 1
ATOM 968 N N . TYR A 1 123 ? 2.725 -17.359 -14.188 1 96.81 123 TYR A N 1
ATOM 969 C CA . TYR A 1 123 ? 2.703 -18.625 -14.906 1 96.81 123 TYR A CA 1
ATOM 970 C C . TYR A 1 123 ? 1.903 -18.516 -16.203 1 96.81 123 TYR A C 1
ATOM 972 O O . TYR A 1 123 ? 0.779 -18 -16.203 1 96.81 123 TYR A O 1
ATOM 980 N N . GLU A 1 124 ? 2.52 -18.938 -17.234 1 95.56 124 GLU A N 1
ATOM 981 C CA . GLU A 1 124 ? 1.845 -18.969 -18.531 1 95.56 124 GLU A CA 1
ATOM 982 C C . GLU A 1 124 ? 2.412 -20.078 -19.422 1 95.56 124 GLU A C 1
ATOM 984 O O . GLU A 1 124 ? 3.461 -19.906 -20.047 1 95.56 124 GLU A O 1
ATOM 989 N N . LYS A 1 125 ? 1.637 -21.094 -19.516 1 92.56 125 LYS A N 1
ATOM 990 C CA . LYS A 1 125 ? 2.084 -22.281 -20.25 1 92.56 125 LYS A CA 1
ATOM 991 C C . LYS A 1 125 ? 2.424 -21.938 -21.703 1 92.56 125 LYS A C 1
ATOM 993 O O . LYS A 1 125 ? 3.477 -22.328 -22.203 1 92.56 125 LYS A O 1
ATOM 998 N N . ALA A 1 126 ? 1.604 -21.156 -22.359 1 93.69 126 ALA A N 1
ATOM 999 C CA . ALA A 1 126 ? 1.737 -20.844 -23.766 1 93.69 126 ALA A CA 1
ATOM 1000 C C . ALA A 1 126 ? 3.033 -20.078 -24.047 1 93.69 126 ALA A C 1
ATOM 1002 O O . ALA A 1 126 ? 3.551 -20.109 -25.156 1 93.69 126 ALA A O 1
ATOM 1003 N N . LYS A 1 127 ? 3.564 -19.484 -23.047 1 94.5 127 LYS A N 1
ATOM 1004 C CA . LYS A 1 127 ? 4.77 -18.688 -23.203 1 94.5 127 LYS A CA 1
ATOM 1005 C C . LYS A 1 127 ? 5.953 -19.297 -22.469 1 94.5 127 LYS A C 1
ATOM 1007 O O . LYS A 1 127 ? 7.004 -18.672 -22.328 1 94.5 127 LYS A O 1
ATOM 1012 N N . ASN A 1 128 ? 5.758 -20.406 -21.922 1 94.5 128 ASN A N 1
ATOM 1013 C CA . ASN A 1 128 ? 6.77 -21.125 -21.172 1 94.5 128 ASN A CA 1
ATOM 1014 C C . ASN A 1 128 ? 7.25 -20.328 -19.953 1 94.5 128 ASN A C 1
ATOM 1016 O O . ASN A 1 128 ? 8.445 -20.297 -19.656 1 94.5 128 ASN A O 1
ATOM 1020 N N . ILE A 1 129 ? 6.379 -19.578 -19.344 1 95.19 129 ILE A N 1
ATOM 1021 C CA . ILE A 1 129 ? 6.668 -18.859 -18.109 1 95.19 129 ILE A CA 1
ATOM 1022 C C . ILE A 1 129 ? 6.258 -19.703 -16.922 1 95.19 129 ILE A C 1
ATOM 1024 O O . ILE A 1 129 ? 5.105 -20.125 -16.812 1 95.19 129 ILE A O 1
ATOM 1028 N N . ASN A 1 130 ? 7.223 -20.016 -16 1 94.88 130 ASN A N 1
ATOM 1029 C CA . ASN A 1 130 ? 6.996 -20.953 -14.906 1 94.88 130 ASN A CA 1
ATOM 1030 C C . ASN A 1 130 ? 7.098 -20.266 -13.547 1 94.88 130 ASN A C 1
ATOM 1032 O O . ASN A 1 130 ? 8.062 -20.469 -12.812 1 94.88 130 ASN A O 1
ATOM 1036 N N . TRP A 1 131 ? 6.148 -19.547 -13.109 1 95.62 131 TRP A N 1
ATOM 1037 C CA . TRP A 1 131 ? 5.906 -19 -11.773 1 95.62 131 TRP A CA 1
ATOM 1038 C C . TRP A 1 131 ? 7.055 -18.109 -11.336 1 95.62 131 TRP A C 1
ATOM 1040 O O . TRP A 1 131 ? 7.473 -18.141 -10.18 1 95.62 131 TRP A O 1
ATOM 1050 N N . GLY A 1 132 ? 7.688 -17.359 -12.234 1 98.19 132 GLY A N 1
ATOM 1051 C CA . GLY A 1 132 ? 8.711 -16.375 -11.906 1 98.19 132 GLY A CA 1
ATOM 1052 C C . GLY A 1 132 ? 8.141 -15.031 -11.5 1 98.19 132 GLY A C 1
ATOM 1053 O O . GLY A 1 132 ? 6.945 -14.781 -11.664 1 98.19 132 GLY A O 1
ATOM 1054 N N . TRP A 1 133 ? 9.047 -14.273 -10.844 1 98.88 133 TRP A N 1
ATOM 1055 C CA . TRP A 1 133 ? 8.656 -12.938 -10.406 1 98.88 133 TRP A CA 1
ATOM 1056 C C . TRP A 1 133 ? 8.898 -11.906 -11.508 1 98.88 133 TRP A C 1
ATOM 1058 O O . TRP A 1 133 ? 9.922 -11.961 -12.203 1 98.88 133 TRP A O 1
ATOM 1068 N N . ASN A 1 134 ? 8.016 -11.031 -11.672 1 98.81 134 ASN A N 1
ATOM 1069 C CA . ASN A 1 134 ? 8.109 -9.906 -12.602 1 98.81 134 ASN A CA 1
ATOM 1070 C C . ASN A 1 134 ? 7.672 -8.602 -11.945 1 98.81 134 ASN A C 1
ATOM 1072 O O . ASN A 1 134 ? 6.672 -8.562 -11.227 1 98.81 134 ASN A O 1
ATOM 1076 N N . ASP A 1 135 ? 8.469 -7.543 -12.086 1 98.75 135 ASP A N 1
ATOM 1077 C CA . ASP A 1 135 ? 8.031 -6.223 -11.641 1 98.75 135 ASP A CA 1
ATOM 1078 C C . ASP A 1 135 ? 7.227 -5.52 -12.734 1 98.75 135 ASP A C 1
ATOM 1080 O O . ASP A 1 135 ? 7.598 -5.559 -13.906 1 98.75 135 ASP A O 1
ATOM 1084 N N . VAL A 1 136 ? 6.145 -4.945 -12.336 1 98.56 136 VAL A N 1
ATOM 1085 C CA . VAL A 1 136 ? 5.25 -4.273 -13.266 1 98.56 136 VAL A CA 1
ATOM 1086 C C . VAL A 1 136 ? 4.688 -3.008 -12.625 1 98.56 136 VAL A C 1
ATOM 1088 O O . VAL A 1 136 ? 5.012 -2.691 -11.477 1 98.56 136 VAL A O 1
ATOM 1091 N N . VAL A 1 137 ? 3.955 -2.232 -13.453 1 97.5 137 VAL A N 1
ATOM 1092 C CA . VAL A 1 137 ? 3.336 -1.009 -12.953 1 97.5 137 VAL A CA 1
ATOM 1093 C C . VAL A 1 137 ? 2.303 -1.352 -11.883 1 97.5 137 VAL A C 1
ATOM 1095 O O . VAL A 1 137 ? 1.541 -2.311 -12.031 1 97.5 137 VAL A O 1
ATOM 1098 N N . CYS A 1 138 ? 2.23 -0.608 -10.805 1 97 138 CYS A N 1
ATOM 1099 C CA . CYS A 1 138 ? 1.47 -0.933 -9.602 1 97 138 CYS A CA 1
ATOM 1100 C C . CYS A 1 138 ? -0.025 -0.758 -9.844 1 97 138 CYS A C 1
ATOM 1102 O O . CYS A 1 138 ? -0.845 -1.322 -9.117 1 97 138 CYS A O 1
ATOM 1104 N N . THR A 1 139 ? -0.363 0.019 -10.844 1 94.19 139 THR A N 1
ATOM 1105 C CA . THR A 1 139 ? -1.761 0.384 -11.039 1 94.19 139 THR A CA 1
ATOM 1106 C C . THR A 1 139 ? -2.467 -0.638 -11.93 1 94.19 139 THR A C 1
ATOM 1108 O O . THR A 1 139 ? -3.691 -0.605 -12.07 1 94.19 139 THR A O 1
ATOM 1111 N N . SER A 1 140 ? -1.667 -1.567 -12.602 1 96.69 140 SER A N 1
ATOM 1112 C CA . SER A 1 140 ? -2.332 -2.643 -13.328 1 96.69 140 SER A CA 1
ATOM 1113 C C . SER A 1 140 ? -3.059 -3.588 -12.375 1 96.69 140 SER A C 1
ATOM 1115 O O . SER A 1 140 ? -2.744 -3.643 -11.188 1 96.69 140 SER A O 1
ATOM 1117 N N . LYS A 1 141 ? -4.066 -4.246 -12.906 1 96.81 141 LYS A N 1
ATOM 1118 C CA . LYS A 1 141 ? -4.875 -5.09 -12.039 1 96.81 141 LYS A CA 1
ATOM 1119 C C . LYS A 1 141 ? -4.547 -6.566 -12.234 1 96.81 141 LYS A C 1
ATOM 1121 O O . LYS A 1 141 ? -4.316 -7.008 -13.367 1 96.81 141 LYS A O 1
ATOM 1126 N N . ARG A 1 142 ? -4.523 -7.336 -11.148 1 97.06 142 ARG A N 1
ATOM 1127 C CA . ARG A 1 142 ? -4.238 -8.766 -11.148 1 97.06 142 ARG A CA 1
ATOM 1128 C C . ARG A 1 142 ? -4.922 -9.461 -9.984 1 97.06 142 ARG A C 1
ATOM 1130 O O . ARG A 1 142 ? -5.391 -8.805 -9.047 1 97.06 142 ARG A O 1
ATOM 1137 N N . ARG A 1 143 ? -5.023 -10.742 -10.148 1 95.75 143 ARG A N 1
ATOM 1138 C CA . ARG A 1 143 ? -5.312 -11.547 -8.961 1 95.75 143 ARG A CA 1
ATOM 1139 C C . ARG A 1 143 ? -4.164 -11.477 -7.965 1 95.75 143 ARG A C 1
ATOM 1141 O O . ARG A 1 143 ? -3.117 -10.891 -8.25 1 95.75 143 ARG A O 1
ATOM 1148 N N . PHE A 1 144 ? -4.422 -12 -6.773 1 97.19 144 PHE A N 1
ATOM 1149 C CA . PHE A 1 144 ? -3.396 -11.898 -5.742 1 97.19 144 PHE A CA 1
ATOM 1150 C C . PHE A 1 144 ? -3.559 -13 -4.703 1 97.19 144 PHE A C 1
ATOM 1152 O O . PHE A 1 144 ? -4.551 -13.734 -4.719 1 97.19 144 PHE A O 1
ATOM 1159 N N . VAL A 1 145 ? -2.535 -13.188 -3.955 1 96.56 145 VAL A N 1
ATOM 1160 C CA . VAL A 1 145 ? -2.531 -14.188 -2.895 1 96.56 145 VAL A CA 1
ATOM 1161 C C . VAL A 1 145 ? -2.283 -13.516 -1.547 1 96.56 145 VAL A C 1
ATOM 1163 O O . VAL A 1 145 ? -1.378 -12.688 -1.415 1 96.56 145 VAL A O 1
ATOM 1166 N N . CYS A 1 146 ? -3.168 -13.766 -0.606 1 96.75 146 CYS A N 1
ATOM 1167 C CA . CYS A 1 146 ? -3.023 -13.32 0.774 1 96.75 146 CYS A CA 1
ATOM 1168 C C . CYS A 1 146 ? -2.412 -14.414 1.643 1 96.75 146 CYS A C 1
ATOM 1170 O O . CYS A 1 146 ? -2.547 -15.594 1.339 1 96.75 146 CYS A O 1
ATOM 1172 N N . GLU A 1 147 ? -1.762 -13.953 2.635 1 96.31 147 GLU A N 1
ATOM 1173 C CA . GLU A 1 147 ? -1.154 -14.836 3.625 1 96.31 147 GLU A CA 1
ATOM 1174 C C . GLU A 1 147 ? -1.69 -14.555 5.023 1 96.31 147 GLU A C 1
ATOM 1176 O O . GLU A 1 147 ? -1.811 -13.391 5.422 1 96.31 147 GLU A O 1
ATOM 1181 N N . ARG A 1 148 ? -1.959 -15.578 5.723 1 92.06 148 ARG A N 1
ATOM 1182 C CA . ARG A 1 148 ? -2.434 -15.422 7.094 1 92.06 148 ARG A CA 1
ATOM 1183 C C . ARG A 1 148 ? -1.357 -14.805 7.98 1 92.06 148 ARG A C 1
ATOM 1185 O O . ARG A 1 148 ? -0.182 -15.164 7.879 1 92.06 148 ARG A O 1
ATOM 1192 N N . LYS A 1 149 ? -1.869 -13.797 8.773 1 82.75 149 LYS A N 1
ATOM 1193 C CA . LYS A 1 149 ? -0.954 -13.195 9.742 1 82.75 149 LYS A CA 1
ATOM 1194 C C . LYS A 1 149 ? -0.63 -14.172 10.867 1 82.75 149 LYS A C 1
ATOM 1196 O O . LYS A 1 149 ? -1.494 -14.938 11.305 1 82.75 149 LYS A O 1
ATOM 1201 N N . LYS A 1 150 ? 0.579 -14.609 11.016 1 64.25 150 LYS A N 1
ATOM 1202 C CA . LYS A 1 150 ? 0.891 -15.523 12.117 1 64.25 150 LYS A CA 1
ATOM 1203 C C . LYS A 1 150 ? 0.303 -15.023 13.43 1 64.25 150 LYS A C 1
ATOM 1205 O O . LYS A 1 150 ? 0.324 -13.82 13.711 1 64.25 150 LYS A O 1
ATOM 1210 N N . ASN A 1 151 ? -0.642 -15.727 14.086 1 45.94 151 ASN A N 1
ATOM 1211 C CA . ASN A 1 151 ? -1.054 -15.547 15.477 1 45.94 151 ASN A CA 1
ATOM 1212 C C . ASN A 1 151 ? 0.144 -15.547 16.422 1 45.94 151 ASN A C 1
ATOM 1214 O O . ASN A 1 151 ? 1.151 -16.203 16.156 1 45.94 151 ASN A O 1
ATOM 1218 N N . MET B 1 1 ? 56.062 25.141 10.266 1 30.69 1 MET B N 1
ATOM 1219 C CA . MET B 1 1 ? 54.906 24.547 10.914 1 30.69 1 MET B CA 1
ATOM 1220 C C . MET B 1 1 ? 53.625 25.031 10.273 1 30.69 1 MET B C 1
ATOM 1222 O O . MET B 1 1 ? 53.188 26.156 10.523 1 30.69 1 MET B O 1
ATOM 1226 N N . LYS B 1 2 ? 53.281 24.641 8.953 1 40.56 2 LYS B N 1
ATOM 1227 C CA . LYS B 1 2 ? 52.062 24.953 8.219 1 40.56 2 LYS B CA 1
ATOM 1228 C C . LYS B 1 2 ? 50.812 24.438 8.953 1 40.56 2 LYS B C 1
ATOM 1230 O O . LYS B 1 2 ? 50.719 23.25 9.258 1 40.56 2 LYS B O 1
ATOM 1235 N N . LEU B 1 3 ? 50.094 25.391 9.656 1 35.75 3 LEU B N 1
ATOM 1236 C CA . LEU B 1 3 ? 48.812 25.125 10.32 1 35.75 3 LEU B CA 1
ATOM 1237 C C . LEU B 1 3 ? 47.75 24.75 9.305 1 35.75 3 LEU B C 1
ATOM 1239 O O . LEU B 1 3 ? 47.406 25.531 8.422 1 35.75 3 LEU B O 1
ATOM 1243 N N . LEU B 1 4 ? 47.656 23.531 8.914 1 41.16 4 LEU B N 1
ATOM 1244 C CA . LEU B 1 4 ? 46.562 23.078 8.062 1 41.16 4 LEU B CA 1
ATOM 1245 C C . LEU B 1 4 ? 45.25 23.109 8.805 1 41.16 4 LEU B C 1
ATOM 1247 O O . LEU B 1 4 ? 45.062 22.453 9.82 1 41.16 4 LEU B O 1
ATOM 1251 N N . LEU B 1 5 ? 44.531 24.281 8.656 1 37.41 5 LEU B N 1
ATOM 1252 C CA . LEU B 1 5 ? 43.156 24.359 9.133 1 37.41 5 LEU B CA 1
ATOM 1253 C C . LEU B 1 5 ? 42.281 23.312 8.438 1 37.41 5 LEU B C 1
ATOM 1255 O O . LEU B 1 5 ? 42.188 23.312 7.215 1 37.41 5 LEU B O 1
ATOM 1259 N N . LEU B 1 6 ? 42.188 22.188 9.109 1 39.16 6 LEU B N 1
ATOM 1260 C CA . LEU B 1 6 ? 41.156 21.234 8.68 1 39.16 6 LEU B CA 1
ATOM 1261 C C . LEU B 1 6 ? 39.75 21.844 8.836 1 39.16 6 LEU B C 1
ATOM 1263 O O . LEU B 1 6 ? 39.344 22.156 9.953 1 39.16 6 LEU B O 1
ATOM 1267 N N . PHE B 1 7 ? 39.281 22.516 7.828 1 38.41 7 PHE B N 1
ATOM 1268 C CA . PHE B 1 7 ? 37.875 22.953 7.805 1 38.41 7 PHE B CA 1
ATOM 1269 C C . PHE B 1 7 ? 36.938 21.75 7.949 1 38.41 7 PHE B C 1
ATOM 1271 O O . PHE B 1 7 ? 36.938 20.844 7.109 1 38.41 7 PHE B O 1
ATOM 1278 N N . THR B 1 8 ? 36.594 21.453 9.234 1 37.72 8 THR B N 1
ATOM 1279 C CA . THR B 1 8 ? 35.469 20.516 9.438 1 37.72 8 THR B CA 1
ATOM 1280 C C . THR B 1 8 ? 34.219 21.047 8.781 1 37.72 8 THR B C 1
ATOM 1282 O O . THR B 1 8 ? 33.719 22.109 9.148 1 37.72 8 THR B O 1
ATOM 1285 N N . LEU B 1 9 ? 34.094 20.922 7.512 1 34.84 9 LEU B N 1
ATOM 1286 C CA . LEU B 1 9 ? 32.781 21.156 6.902 1 34.84 9 LEU B CA 1
ATOM 1287 C C . LEU B 1 9 ? 31.688 20.469 7.684 1 34.84 9 LEU B C 1
ATOM 1289 O O . LEU B 1 9 ? 31.594 19.234 7.672 1 34.84 9 LEU B O 1
ATOM 1293 N N . VAL B 1 10 ? 31.375 21 8.867 1 35.22 10 VAL B N 1
ATOM 1294 C CA . VAL B 1 10 ? 30.109 20.625 9.492 1 35.22 10 VAL B CA 1
ATOM 1295 C C . VAL B 1 10 ? 28.953 20.844 8.516 1 35.22 10 VAL B C 1
ATOM 1297 O O . VAL B 1 10 ? 28.578 21.984 8.25 1 35.22 10 VAL B O 1
ATOM 1300 N N . GLY B 1 11 ? 29.094 20.312 7.352 1 36.09 11 GLY B N 1
ATOM 1301 C CA . GLY B 1 11 ? 27.844 20.422 6.629 1 36.09 11 GLY B CA 1
ATOM 1302 C C . GLY B 1 11 ? 26.625 20.344 7.527 1 36.09 11 GLY B C 1
ATOM 1303 O O . GLY B 1 11 ? 26.484 19.406 8.305 1 36.09 11 GLY B O 1
ATOM 1304 N N . LEU B 1 12 ? 26.109 21.438 8.023 1 34.41 12 LEU B N 1
ATOM 1305 C CA . LEU B 1 12 ? 24.766 21.531 8.578 1 34.41 12 LEU B CA 1
ATOM 1306 C C . LEU B 1 12 ? 23.797 20.609 7.82 1 34.41 12 LEU B C 1
ATOM 1308 O O . LEU B 1 12 ? 23.375 20.938 6.707 1 34.41 12 LEU B O 1
ATOM 1312 N N . ALA B 1 13 ? 24.109 19.453 7.707 1 34.78 13 ALA B N 1
ATOM 1313 C CA . ALA B 1 13 ? 23 18.609 7.23 1 34.78 13 ALA B CA 1
ATOM 1314 C C . ALA B 1 13 ? 21.688 19 7.898 1 34.78 13 ALA B C 1
ATOM 1316 O O . ALA B 1 13 ? 21.625 19.125 9.125 1 34.78 13 ALA B O 1
ATOM 1317 N N . ALA B 1 14 ? 20.891 19.891 7.363 1 36.84 14 ALA B N 1
ATOM 1318 C CA . ALA B 1 14 ? 19.516 20.094 7.824 1 36.84 14 ALA B CA 1
ATOM 1319 C C . ALA B 1 14 ? 19.016 18.891 8.617 1 36.84 14 ALA B C 1
ATOM 1321 O O . ALA B 1 14 ? 19.266 17.75 8.234 1 36.84 14 ALA B O 1
ATOM 1322 N N . SER B 1 15 ? 18.828 18.953 9.906 1 35.28 15 SER B N 1
ATOM 1323 C CA . SER B 1 15 ? 18.234 17.969 10.805 1 35.28 15 SER B CA 1
ATOM 1324 C C . SER B 1 15 ? 17.125 17.203 10.125 1 35.28 15 SER B C 1
ATOM 1326 O O . SER B 1 15 ? 16.156 17.781 9.633 1 35.28 15 SER B O 1
ATOM 1328 N N . GLN B 1 16 ? 17.219 16.359 9.203 1 40.97 16 GLN B N 1
ATOM 1329 C CA . GLN B 1 16 ? 16.125 15.43 8.977 1 40.97 16 GLN B CA 1
ATOM 1330 C C . GLN B 1 16 ? 15.195 15.367 10.188 1 40.97 16 GLN B C 1
ATOM 1332 O O . GLN B 1 16 ? 15.656 15.219 11.32 1 40.97 16 GLN B O 1
ATOM 1337 N N . GLN B 1 17 ? 14.375 16.344 10.461 1 45.47 17 GLN B N 1
ATOM 1338 C CA . GLN B 1 17 ? 13.484 16.156 11.602 1 45.47 17 GLN B CA 1
ATOM 1339 C C . GLN B 1 17 ? 13.5 14.711 12.086 1 45.47 17 GLN B C 1
ATOM 1341 O O . GLN B 1 17 ? 13.188 13.789 11.32 1 45.47 17 GLN B O 1
ATOM 1346 N N . LYS B 1 18 ? 14.359 14.289 12.844 1 49.84 18 LYS B N 1
ATOM 1347 C CA . LYS B 1 18 ? 14.719 13.031 13.5 1 49.84 18 LYS B CA 1
ATOM 1348 C C . LYS B 1 18 ? 13.477 12.305 14 1 49.84 18 LYS B C 1
ATOM 1350 O O . LYS B 1 18 ? 12.703 12.859 14.789 1 49.84 18 LYS B O 1
ATOM 1355 N N . CYS B 1 19 ? 12.602 11.57 13.016 1 62.91 19 CYS B N 1
ATOM 1356 C CA . CYS B 1 19 ? 11.844 10.453 13.555 1 62.91 19 CYS B CA 1
ATOM 1357 C C . CYS B 1 19 ? 12.492 9.898 14.812 1 62.91 19 CYS B C 1
ATOM 1359 O O . CYS B 1 19 ? 13.289 8.961 14.75 1 62.91 19 CYS B O 1
ATOM 1361 N N . ASP B 1 20 ? 12.719 10.898 15.773 1 57.62 20 ASP B N 1
ATOM 1362 C CA . ASP B 1 20 ? 13.383 10.469 17 1 57.62 20 ASP B CA 1
ATOM 1363 C C . ASP B 1 20 ? 12.477 9.531 17.812 1 57.62 20 ASP B C 1
ATOM 1365 O O . ASP B 1 20 ? 11.297 9.375 17.484 1 57.62 20 ASP B O 1
ATOM 1369 N N . SER B 1 21 ? 13.094 8.75 18.531 1 57.81 21 SER B N 1
ATOM 1370 C CA . SER B 1 21 ? 12.562 7.68 19.375 1 57.81 21 SER B CA 1
ATOM 1371 C C . SER B 1 21 ? 11.594 8.227 20.406 1 57.81 21 SER B C 1
ATOM 1373 O O . SER B 1 21 ? 10.891 7.461 21.078 1 57.81 21 SER B O 1
ATOM 1375 N N . ILE B 1 22 ? 11.453 9.555 20.469 1 63.91 22 ILE B N 1
ATOM 1376 C CA . ILE B 1 22 ? 10.648 10.047 21.578 1 63.91 22 ILE B CA 1
ATOM 1377 C C . ILE B 1 22 ? 9.242 10.383 21.094 1 63.91 22 ILE B C 1
ATOM 1379 O O . ILE B 1 22 ? 8.258 10.125 21.797 1 63.91 22 ILE B O 1
ATOM 1383 N N . ASN B 1 23 ? 9.172 10.734 19.859 1 73.88 23 ASN B N 1
ATOM 1384 C CA . ASN B 1 23 ? 7.863 11.195 19.391 1 73.88 23 ASN B CA 1
ATOM 1385 C C . ASN B 1 23 ? 7.066 10.062 18.75 1 73.88 23 ASN B C 1
ATOM 1387 O O . ASN B 1 23 ? 7.645 9.188 18.109 1 73.88 23 ASN B O 1
ATOM 1391 N N . LYS B 1 24 ? 5.848 10.094 19.062 1 89.44 24 LYS B N 1
ATOM 1392 C CA . LYS B 1 24 ? 4.906 9.133 18.484 1 89.44 24 LYS B CA 1
ATOM 1393 C C . LYS B 1 24 ? 4.809 9.281 16.969 1 89.44 24 LYS B C 1
ATOM 1395 O O . LYS B 1 24 ? 4.52 8.32 16.266 1 89.44 24 LYS B O 1
ATOM 1400 N N . PHE B 1 25 ? 5.109 10.586 16.469 1 94 25 PHE B N 1
ATOM 1401 C CA . PHE B 1 25 ? 4.969 10.867 15.055 1 94 25 PHE B CA 1
ATOM 1402 C C . PHE B 1 25 ? 6.281 11.367 14.469 1 94 25 PHE B C 1
ATOM 1404 O O . PHE B 1 25 ? 7.047 12.055 15.148 1 94 25 PHE B O 1
ATOM 1411 N N . CYS B 1 26 ? 6.531 10.969 13.219 1 92.81 26 CYS B N 1
ATOM 1412 C CA . CYS B 1 26 ? 7.703 11.375 12.445 1 92.81 26 CYS B CA 1
ATOM 1413 C C . CYS B 1 26 ? 7.289 11.984 11.109 1 92.81 26 CYS B C 1
ATOM 1415 O O . CYS B 1 26 ? 6.391 11.477 10.438 1 92.81 26 CYS B O 1
ATOM 1417 N N . PHE B 1 27 ? 7.906 13.133 10.797 1 93.69 27 PHE B N 1
ATOM 1418 C CA . PHE B 1 27 ? 7.688 13.812 9.523 1 93.69 27 PHE B CA 1
ATOM 1419 C C . PHE B 1 27 ? 8.938 13.758 8.656 1 93.69 27 PHE B C 1
ATOM 1421 O O . PHE B 1 27 ? 9.75 14.688 8.672 1 93.69 27 PHE B O 1
ATOM 1428 N N . PRO B 1 28 ? 9.07 12.695 7.891 1 91.94 28 PRO B N 1
ATOM 1429 C CA . PRO B 1 28 ? 10.281 12.594 7.07 1 91.94 28 PRO B CA 1
ATOM 1430 C C . PRO B 1 28 ? 10.422 13.758 6.09 1 91.94 28 PRO B C 1
ATOM 1432 O O . PRO B 1 28 ? 9.422 14.281 5.59 1 91.94 28 PRO B O 1
ATOM 1435 N N . ASN B 1 29 ? 11.68 14.102 5.797 1 89.75 29 ASN B N 1
ATOM 1436 C CA . ASN B 1 29 ? 11.945 15.07 4.742 1 89.75 29 ASN B CA 1
ATOM 1437 C C . ASN B 1 29 ? 11.969 14.414 3.365 1 89.75 29 ASN B C 1
ATOM 1439 O O . ASN B 1 29 ? 12.992 14.445 2.676 1 89.75 29 ASN B O 1
ATOM 1443 N N . GLU B 1 30 ? 10.867 13.742 3.041 1 91.75 30 GLU B N 1
ATOM 1444 C CA . GLU B 1 30 ? 10.656 12.977 1.814 1 91.75 30 GLU B CA 1
ATOM 1445 C C . GLU B 1 30 ? 9.273 13.25 1.229 1 91.75 30 GLU B C 1
ATOM 1447 O O . GLU B 1 30 ? 8.312 13.484 1.971 1 91.75 30 GLU B O 1
ATOM 1452 N N . VAL B 1 31 ? 9.203 13.336 -0.088 1 95.19 31 VAL B N 1
ATOM 1453 C CA . VAL B 1 31 ? 7.945 13.391 -0.821 1 95.19 31 VAL B CA 1
ATOM 1454 C C . VAL B 1 31 ? 7.734 12.086 -1.578 1 95.19 31 VAL B C 1
ATOM 1456 O O . VAL B 1 31 ? 8.672 11.531 -2.156 1 95.19 31 VAL B O 1
ATOM 1459 N N . ALA B 1 32 ? 6.555 11.539 -1.499 1 96.38 32 ALA B N 1
ATOM 1460 C CA . ALA B 1 32 ? 6.301 10.242 -2.121 1 96.38 32 ALA B CA 1
ATOM 1461 C C . ALA B 1 32 ? 4.832 10.109 -2.521 1 96.38 32 ALA B C 1
ATOM 1463 O O . ALA B 1 32 ? 4 10.938 -2.145 1 96.38 32 ALA B O 1
ATOM 1464 N N . THR B 1 33 ? 4.57 9.117 -3.396 1 96.5 33 THR B N 1
ATOM 1465 C CA . THR B 1 33 ? 3.193 8.664 -3.559 1 96.5 33 THR B CA 1
ATOM 1466 C C . THR B 1 33 ? 2.656 8.094 -2.248 1 96.5 33 THR B C 1
ATOM 1468 O O . THR B 1 33 ? 3.406 7.922 -1.286 1 96.5 33 THR B O 1
ATOM 1471 N N . TRP B 1 34 ? 1.4 7.863 -2.215 1 97.81 34 TRP B N 1
ATOM 1472 C CA . TRP B 1 34 ? 0.82 7.332 -0.986 1 97.81 34 TRP B CA 1
ATOM 1473 C C . TRP B 1 34 ? 1.461 6 -0.611 1 97.81 34 TRP B C 1
ATOM 1475 O O . TRP B 1 34 ? 1.882 5.809 0.532 1 97.81 34 TRP B O 1
ATOM 1485 N N . THR B 1 35 ? 1.589 5.094 -1.593 1 96.06 35 THR B N 1
ATOM 1486 C CA . THR B 1 35 ? 2.18 3.787 -1.32 1 96.06 35 THR B CA 1
ATOM 1487 C C . THR B 1 35 ? 3.662 3.924 -0.985 1 96.06 35 THR B C 1
ATOM 1489 O O . THR B 1 35 ? 4.188 3.178 -0.157 1 96.06 35 THR B O 1
ATOM 1492 N N . GLY B 1 36 ? 4.34 4.816 -1.684 1 95.56 36 GLY B N 1
ATOM 1493 C CA . GLY B 1 36 ? 5.715 5.105 -1.31 1 95.56 36 GLY B CA 1
ATOM 1494 C C . GLY B 1 36 ? 5.859 5.555 0.132 1 95.56 36 GLY B C 1
ATOM 1495 O O . GLY B 1 36 ? 6.824 5.188 0.808 1 95.56 36 GLY B O 1
ATOM 1496 N N . ALA B 1 37 ? 4.949 6.348 0.565 1 97.5 37 ALA B N 1
ATOM 1497 C CA . ALA B 1 37 ? 4.949 6.797 1.955 1 97.5 37 ALA B CA 1
ATOM 1498 C C . ALA B 1 37 ? 4.75 5.625 2.91 1 97.5 37 ALA B C 1
ATOM 1500 O O . ALA B 1 37 ? 5.414 5.535 3.943 1 97.5 37 ALA B O 1
ATOM 1501 N N . VAL B 1 38 ? 3.799 4.727 2.531 1 97.75 38 VAL B N 1
ATOM 1502 C CA . VAL B 1 38 ? 3.584 3.52 3.322 1 97.75 38 VAL B CA 1
ATOM 1503 C C . VAL B 1 38 ? 4.895 2.742 3.445 1 97.75 38 VAL B C 1
ATOM 1505 O O . VAL B 1 38 ? 5.312 2.395 4.551 1 97.75 38 VAL B O 1
ATOM 1508 N N . GLU B 1 39 ? 5.508 2.533 2.354 1 96.38 39 GLU B N 1
ATOM 1509 C CA . GLU B 1 39 ? 6.742 1.752 2.307 1 96.38 39 GLU B CA 1
ATOM 1510 C C . GLU B 1 39 ? 7.855 2.43 3.1 1 96.38 39 GLU B C 1
ATOM 1512 O O . GLU B 1 39 ? 8.586 1.771 3.842 1 96.38 39 GLU B O 1
ATOM 1517 N N . TYR B 1 40 ? 8.008 3.711 2.922 1 94.62 40 TYR B N 1
ATOM 1518 C CA . TYR B 1 40 ? 9.039 4.438 3.646 1 94.62 40 TYR B CA 1
ATOM 1519 C C . TYR B 1 40 ? 8.898 4.242 5.152 1 94.62 40 TYR B C 1
ATOM 1521 O O . TYR B 1 40 ? 9.867 3.924 5.84 1 94.62 40 TYR B O 1
ATOM 1529 N N . CYS B 1 41 ? 7.66 4.477 5.598 1 95.69 41 CYS B N 1
ATOM 1530 C CA . CYS B 1 41 ? 7.438 4.352 7.035 1 95.69 41 CYS B CA 1
ATOM 1531 C C . CYS B 1 41 ? 7.754 2.939 7.512 1 95.69 41 CYS B C 1
ATOM 1533 O O . CYS B 1 41 ? 8.445 2.76 8.516 1 95.69 41 CYS B O 1
ATOM 1535 N N . LEU B 1 42 ? 7.344 1.943 6.797 1 94.19 42 LEU B N 1
ATOM 1536 C CA . LEU B 1 42 ? 7.57 0.553 7.172 1 94.19 42 LEU B CA 1
ATOM 1537 C C . LEU B 1 42 ? 9.062 0.231 7.184 1 94.19 42 LEU B C 1
ATOM 1539 O O . LEU B 1 42 ? 9.555 -0.406 8.117 1 94.19 42 LEU B O 1
ATOM 1543 N N . ARG B 1 43 ? 9.773 0.689 6.195 1 91.62 43 ARG B N 1
ATOM 1544 C CA . ARG B 1 43 ? 11.203 0.426 6.078 1 91.62 43 ARG B CA 1
ATOM 1545 C C . ARG B 1 43 ? 11.961 0.974 7.281 1 91.62 43 ARG B C 1
ATOM 1547 O O . ARG B 1 43 ? 13.016 0.457 7.645 1 91.62 43 ARG B O 1
ATOM 1554 N N . ASN B 1 44 ? 11.375 1.918 7.906 1 89.69 44 ASN B N 1
ATOM 1555 C CA . ASN B 1 44 ? 12.047 2.578 9.016 1 89.69 44 ASN B CA 1
ATOM 1556 C C . ASN B 1 44 ? 11.414 2.205 10.359 1 89.69 44 ASN B C 1
ATOM 1558 O O . ASN B 1 44 ? 11.633 2.885 11.359 1 89.69 44 ASN B O 1
ATOM 1562 N N . GLY B 1 45 ? 10.609 1.139 10.344 1 88.94 45 GLY B N 1
ATOM 1563 C CA . GLY B 1 45 ? 10.062 0.591 11.57 1 88.94 45 GLY B CA 1
ATOM 1564 C C . GLY B 1 45 ? 8.836 1.339 12.07 1 88.94 45 GLY B C 1
ATOM 1565 O O . GLY B 1 45 ? 8.492 1.268 13.25 1 88.94 45 GLY B O 1
ATOM 1566 N N . TRP B 1 46 ? 8.234 2.137 11.172 1 93.94 46 TRP B N 1
ATOM 1567 C CA . TRP B 1 46 ? 7.043 2.912 11.484 1 93.94 46 TRP B CA 1
ATOM 1568 C C . TRP B 1 46 ? 5.871 2.486 10.609 1 93.94 46 TRP B C 1
ATOM 1570 O O . TRP B 1 46 ? 5.949 1.478 9.906 1 93.94 46 TRP B O 1
ATOM 1580 N N . LYS B 1 47 ? 4.75 3.064 10.758 1 96.12 47 LYS B N 1
ATOM 1581 C CA . LYS B 1 47 ? 3.592 2.926 9.875 1 96.12 47 LYS B CA 1
ATOM 1582 C C . LYS B 1 47 ? 3.098 4.289 9.406 1 96.12 47 LYS B C 1
ATOM 1584 O O . LYS B 1 47 ? 3.322 5.305 10.07 1 96.12 47 LYS B O 1
ATOM 1589 N N . LEU B 1 48 ? 2.547 4.336 8.211 1 97.5 48 LEU B N 1
ATOM 1590 C CA . LEU B 1 48 ? 1.853 5.566 7.852 1 97.5 48 LEU B CA 1
ATOM 1591 C C . LEU B 1 48 ? 0.729 5.863 8.844 1 97.5 48 LEU B C 1
ATOM 1593 O O . LEU B 1 48 ? -0.066 4.98 9.164 1 97.5 48 LEU B O 1
ATOM 1597 N N . ALA B 1 49 ? 0.6 7.039 9.273 1 97.62 49 ALA B N 1
ATOM 1598 C CA . ALA B 1 49 ? -0.086 7.402 10.516 1 97.62 49 ALA B CA 1
ATOM 1599 C C . ALA B 1 49 ? -1.56 7.008 10.461 1 97.62 49 ALA B C 1
ATOM 1601 O O . ALA B 1 49 ? -2.236 7.242 9.453 1 97.62 49 ALA B O 1
ATOM 1602 N N . VAL B 1 50 ? -1.981 6.375 11.547 1 98.38 50 VAL B N 1
ATOM 1603 C CA . VAL B 1 50 ? -3.395 6.152 11.836 1 98.38 50 VAL B CA 1
ATOM 1604 C C . VAL B 1 50 ? -3.947 7.324 12.641 1 98.38 50 VAL B C 1
ATOM 1606 O O . VAL B 1 50 ? -3.467 7.613 13.734 1 98.38 50 VAL B O 1
ATOM 1609 N N . VAL B 1 51 ? -4.953 8.023 12.125 1 98.25 51 VAL B N 1
ATOM 1610 C CA . VAL B 1 51 ? -5.566 9.164 12.797 1 98.25 51 VAL B CA 1
ATOM 1611 C C . VAL B 1 51 ? -7 8.82 13.195 1 98.25 51 VAL B C 1
ATOM 1613 O O . VAL B 1 51 ? -7.957 9.273 12.562 1 98.25 51 VAL B O 1
ATOM 1616 N N . ASN B 1 52 ? -7.07 8.133 14.305 1 98 52 ASN B N 1
ATOM 1617 C CA . ASN B 1 52 ? -8.359 7.531 14.625 1 98 52 ASN B CA 1
ATOM 1618 C C . ASN B 1 52 ? -9.055 8.266 15.773 1 98 52 ASN B C 1
ATOM 1620 O O . ASN B 1 52 ? -9.969 7.723 16.391 1 98 52 ASN B O 1
ATOM 1624 N N . SER B 1 53 ? -8.586 9.438 16.109 1 98.19 53 SER B N 1
ATOM 1625 C CA . SER B 1 53 ? -9.211 10.266 17.141 1 98.19 53 SER B CA 1
ATOM 1626 C C . SER B 1 53 ? -8.883 11.742 16.938 1 98.19 53 SER B C 1
ATOM 1628 O O . SER B 1 53 ? -7.883 12.078 16.297 1 98.19 53 SER B O 1
ATOM 1630 N N . GLU B 1 54 ? -9.805 12.555 17.531 1 97.94 54 GLU B N 1
ATOM 1631 C CA . GLU B 1 54 ? -9.547 13.992 17.5 1 97.94 54 GLU B CA 1
ATOM 1632 C C . GLU B 1 54 ? -8.242 14.336 18.219 1 97.94 54 GLU B C 1
ATOM 1634 O O . GLU B 1 54 ? -7.512 15.227 17.781 1 97.94 54 GLU B O 1
ATOM 1639 N N . ALA B 1 55 ? -7.961 13.625 19.25 1 97 55 ALA B N 1
ATOM 1640 C CA . ALA B 1 55 ? -6.727 13.867 20 1 97 55 ALA B CA 1
ATOM 1641 C C . ALA B 1 55 ? -5.5 13.609 19.125 1 97 55 ALA B C 1
ATOM 1643 O O . ALA B 1 55 ? -4.559 14.406 19.125 1 97 55 ALA B O 1
ATOM 1644 N N . LYS B 1 56 ? -5.48 12.547 18.438 1 95.81 56 LYS B N 1
ATOM 1645 C CA . LYS B 1 56 ? -4.367 12.242 17.547 1 95.81 56 LYS B CA 1
ATOM 1646 C C . LYS B 1 56 ? -4.27 13.258 16.406 1 95.81 56 LYS B C 1
ATOM 1648 O O . LYS B 1 56 ? -3.176 13.695 16.047 1 95.81 56 LYS B O 1
ATOM 1653 N N . GLN B 1 57 ? -5.461 13.68 15.836 1 97.56 57 GLN B N 1
ATOM 1654 C CA . GLN B 1 57 ? -5.508 14.734 14.828 1 97.56 57 GLN B CA 1
ATOM 1655 C C . GLN B 1 57 ? -4.824 16 15.336 1 97.56 57 GLN B C 1
ATOM 1657 O O . GLN B 1 57 ? -3.939 16.547 14.672 1 97.56 57 GLN B O 1
ATOM 1662 N N . MET B 1 58 ? -5.191 16.391 16.516 1 96.31 58 MET B N 1
ATOM 1663 C CA . MET B 1 58 ? -4.676 17.625 17.094 1 96.31 58 MET B CA 1
ATOM 1664 C C . MET B 1 58 ? -3.186 17.516 17.391 1 96.31 58 MET B C 1
ATOM 1666 O O . MET B 1 58 ? -2.441 18.484 17.25 1 96.31 58 MET B O 1
ATOM 1670 N N . LYS B 1 59 ? -2.781 16.359 17.812 1 93.88 59 LYS B N 1
ATOM 1671 C CA . LYS B 1 59 ? -1.364 16.141 18.094 1 93.88 59 LYS B CA 1
ATOM 1672 C C . LYS B 1 59 ? -0.524 16.281 16.828 1 93.88 59 LYS B C 1
ATOM 1674 O O . LYS B 1 59 ? 0.507 16.953 16.828 1 93.88 59 LYS B O 1
ATOM 1679 N N . ILE B 1 60 ? -0.946 15.688 15.734 1 94.69 60 ILE B N 1
ATOM 1680 C CA . ILE B 1 60 ? -0.232 15.766 14.469 1 94.69 60 ILE B CA 1
ATOM 1681 C C . ILE B 1 60 ? -0.19 17.203 13.984 1 94.69 60 ILE B C 1
ATOM 1683 O O . ILE B 1 60 ? 0.86 17.703 13.562 1 94.69 60 ILE B O 1
ATOM 1687 N N . GLU B 1 61 ? -1.3 17.922 14.102 1 94.12 61 GLU B N 1
ATOM 1688 C CA . GLU B 1 61 ? -1.363 19.328 13.688 1 94.12 61 GLU B CA 1
ATOM 1689 C C . GLU B 1 61 ? -0.358 20.172 14.469 1 94.12 61 GLU B C 1
ATOM 1691 O O . GLU B 1 61 ? 0.39 20.953 13.875 1 94.12 61 GLU B O 1
ATOM 1696 N N . SER B 1 62 ? -0.387 19.984 15.742 1 91.38 62 SER B N 1
ATOM 1697 C CA . SER B 1 62 ? 0.482 20.766 16.609 1 91.38 62 SER B CA 1
ATOM 1698 C C . SER B 1 62 ? 1.953 20.531 16.281 1 91.38 62 SER B C 1
ATOM 1700 O O . SER B 1 62 ? 2.736 21.469 16.172 1 91.38 62 SER B O 1
ATOM 1702 N N . LEU B 1 63 ? 2.322 19.312 16.109 1 89.5 63 LEU B N 1
ATOM 1703 C CA . LEU B 1 63 ? 3.705 18.984 15.789 1 89.5 63 LEU B CA 1
ATOM 1704 C C . LEU B 1 63 ? 4.094 19.531 14.422 1 89.5 63 LEU B C 1
ATOM 1706 O O . LEU B 1 63 ? 5.184 20.094 14.258 1 89.5 63 LEU B O 1
ATOM 1710 N N . ALA B 1 64 ? 3.215 19.375 13.453 1 91.06 64 ALA B N 1
ATOM 1711 C CA . ALA B 1 64 ? 3.496 19.844 12.094 1 91.06 64 ALA B CA 1
ATOM 1712 C C . ALA B 1 64 ? 3.652 21.359 12.047 1 91.06 64 ALA B C 1
ATOM 1714 O O . ALA B 1 64 ? 4.555 21.875 11.383 1 91.06 64 ALA B O 1
ATOM 1715 N N . LYS B 1 65 ? 2.795 22.078 12.75 1 87.25 65 LYS B N 1
ATOM 1716 C CA . LYS B 1 65 ? 2.822 23.531 12.781 1 87.25 65 LYS B CA 1
ATOM 1717 C C . LYS B 1 65 ? 4.152 24.047 13.328 1 87.25 65 LYS B C 1
ATOM 1719 O O . LYS B 1 65 ? 4.598 25.141 12.969 1 87.25 65 LYS B O 1
ATOM 1724 N N . ASN B 1 66 ? 4.793 23.25 14.117 1 83.56 66 ASN B N 1
ATOM 1725 C CA . ASN B 1 66 ? 6.012 23.688 14.797 1 83.56 66 ASN B CA 1
ATOM 1726 C C . ASN B 1 66 ? 7.262 23.297 14.016 1 83.56 66 ASN B C 1
ATOM 1728 O O . ASN B 1 66 ? 8.375 23.625 14.414 1 83.56 66 ASN B O 1
ATOM 1732 N N . LEU B 1 67 ? 6.992 22.594 12.93 1 83.5 67 LEU B N 1
ATOM 1733 C CA . LEU B 1 67 ? 8.133 22.234 12.086 1 83.5 67 LEU B CA 1
ATOM 1734 C C . LEU B 1 67 ? 8.445 23.359 11.094 1 83.5 67 LEU B C 1
ATOM 1736 O O . LEU B 1 67 ? 7.539 23.891 10.453 1 83.5 67 LEU B O 1
ATOM 1740 N N . GLY B 1 68 ? 9.656 23.734 11.062 1 78.44 68 GLY B N 1
ATOM 1741 C CA . GLY B 1 68 ? 10.117 24.812 10.211 1 78.44 68 GLY B CA 1
ATOM 1742 C C . GLY B 1 68 ? 9.766 24.609 8.742 1 78.44 68 GLY B C 1
ATOM 1743 O O . GLY B 1 68 ? 9.406 25.562 8.047 1 78.44 68 GLY B O 1
ATOM 1744 N N . GLU B 1 69 ? 9.758 23.391 8.297 1 77.12 69 GLU B N 1
ATOM 1745 C CA . GLU B 1 69 ? 9.531 23.078 6.891 1 77.12 69 GLU B CA 1
ATOM 1746 C C . GLU B 1 69 ? 8.086 23.359 6.488 1 77.12 69 GLU B C 1
ATOM 1748 O O . GLU B 1 69 ? 7.781 23.531 5.305 1 77.12 69 GLU B O 1
ATOM 1753 N N . PHE B 1 70 ? 7.238 23.5 7.484 1 76.12 70 PHE B N 1
ATOM 1754 C CA . PHE B 1 70 ? 5.82 23.672 7.188 1 76.12 70 PHE B CA 1
ATOM 1755 C C . PHE B 1 70 ? 5.375 25.094 7.52 1 76.12 70 PHE B C 1
ATOM 1757 O O . PHE B 1 70 ? 4.18 25.391 7.484 1 76.12 70 PHE B O 1
ATOM 1764 N N . LYS B 1 71 ? 6.262 25.906 7.789 1 68.19 71 LYS B N 1
ATOM 1765 C CA . LYS B 1 71 ? 5.953 27.281 8.172 1 68.19 71 LYS B CA 1
ATOM 1766 C C . LYS B 1 71 ? 5.594 28.125 6.953 1 68.19 71 LYS B C 1
ATOM 1768 O O . LYS B 1 71 ? 5.168 29.266 7.09 1 68.19 71 LYS B O 1
ATOM 1773 N N . ARG B 1 72 ? 5.621 27.609 5.863 1 71.81 72 ARG B N 1
ATOM 1774 C CA . ARG B 1 72 ? 5.363 28.391 4.652 1 71.81 72 ARG B CA 1
ATOM 1775 C C . ARG B 1 72 ? 3.865 28.516 4.398 1 71.81 72 ARG B C 1
ATOM 1777 O O . ARG B 1 72 ? 3.449 29.031 3.357 1 71.81 72 ARG B O 1
ATOM 1784 N N . GLY B 1 73 ? 3.127 28.078 5.27 1 85.06 73 GLY B N 1
ATOM 1785 C CA . GLY B 1 73 ? 1.695 28.312 5.199 1 85.06 73 GLY B CA 1
ATOM 1786 C C . GLY B 1 73 ? 0.944 27.266 4.41 1 85.06 73 GLY B C 1
ATOM 1787 O O . GLY B 1 73 ? -0.251 27.406 4.148 1 85.06 73 GLY B O 1
ATOM 1788 N N . LYS B 1 74 ? 1.593 26.328 3.871 1 92.25 74 LYS B N 1
ATOM 1789 C CA . LYS B 1 74 ? 0.927 25.219 3.197 1 92.25 74 LYS B CA 1
ATOM 1790 C C . LYS B 1 74 ? 1.522 23.875 3.627 1 92.25 74 LYS B C 1
ATOM 1792 O O . LYS B 1 74 ? 2.742 23.688 3.594 1 92.25 74 LYS B O 1
ATOM 1797 N N . VAL B 1 75 ? 0.655 23 4.07 1 94.88 75 VAL B N 1
ATOM 1798 C CA . VAL B 1 75 ? 1.076 21.656 4.48 1 94.88 75 VAL B CA 1
ATOM 1799 C C . VAL B 1 75 ? 0.122 20.609 3.904 1 94.88 75 VAL B C 1
ATOM 1801 O O . VAL B 1 75 ? -1.098 20.75 4.023 1 94.88 75 VAL B O 1
ATOM 1804 N N . GLU B 1 76 ? 0.655 19.672 3.162 1 96.69 76 GLU B N 1
ATOM 1805 C CA . GLU B 1 76 ? -0.058 18.469 2.736 1 96.69 76 GLU B CA 1
ATOM 1806 C C . GLU B 1 76 ? 0.656 17.203 3.213 1 96.69 76 GLU B C 1
ATOM 1808 O O . GLU B 1 76 ? 1.823 16.984 2.885 1 96.69 76 GLU B O 1
ATOM 1813 N N . LEU B 1 77 ? -0.079 16.359 4.051 1 97.75 77 LEU B N 1
ATOM 1814 C CA . LEU B 1 77 ? 0.519 15.172 4.641 1 97.75 77 LEU B CA 1
ATOM 1815 C C . LEU B 1 77 ? -0.327 13.938 4.352 1 97.75 77 LEU B C 1
ATOM 1817 O O . LEU B 1 77 ? -1.487 13.859 4.766 1 97.75 77 LEU B O 1
ATOM 1821 N N . TRP B 1 78 ? 0.318 12.969 3.643 1 98.75 78 TRP B N 1
ATOM 1822 C CA . TRP B 1 78 ? -0.355 11.68 3.59 1 98.75 78 TRP B CA 1
ATOM 1823 C C . TRP B 1 78 ? -0.591 11.133 4.996 1 98.75 78 TRP B C 1
ATOM 1825 O O . TRP B 1 78 ? 0.283 11.227 5.859 1 98.75 78 TRP B O 1
ATOM 1835 N N . ILE B 1 79 ? -1.756 10.562 5.203 1 98.81 79 ILE B N 1
ATOM 1836 C CA . ILE B 1 79 ? -2.023 9.68 6.332 1 98.81 79 ILE B CA 1
ATOM 1837 C C . ILE B 1 79 ? -2.455 8.305 5.82 1 98.81 79 ILE B C 1
ATOM 1839 O O . ILE B 1 79 ? -2.66 8.125 4.617 1 98.81 79 ILE B O 1
ATOM 1843 N N . GLY B 1 80 ? -2.646 7.328 6.668 1 98.75 80 GLY B N 1
ATOM 1844 C CA . GLY B 1 80 ? -2.688 5.93 6.27 1 98.75 80 GLY B CA 1
ATOM 1845 C C . GLY B 1 80 ? -4.078 5.461 5.883 1 98.75 80 GLY B C 1
ATOM 1846 O O . GLY B 1 80 ? -4.387 4.27 5.984 1 98.75 80 GLY B O 1
ATOM 1847 N N . ALA B 1 81 ? -4.977 6.324 5.438 1 98.75 81 ALA B N 1
ATOM 1848 C CA . ALA B 1 81 ? -6.336 5.93 5.074 1 98.75 81 ALA B CA 1
ATOM 1849 C C . ALA B 1 81 ? -6.508 5.879 3.559 1 98.75 81 ALA B C 1
ATOM 1851 O O . ALA B 1 81 ? -5.996 6.742 2.84 1 98.75 81 ALA B O 1
ATOM 1852 N N . SER B 1 82 ? -7.207 4.844 3.072 1 98.44 82 SER B N 1
ATOM 1853 C CA . SER B 1 82 ? -7.555 4.73 1.659 1 98.44 82 SER B CA 1
ATOM 1854 C C . SER B 1 82 ? -8.812 3.887 1.466 1 98.44 82 SER B C 1
ATOM 1856 O O . SER B 1 82 ? -9.266 3.217 2.396 1 98.44 82 SER B O 1
ATOM 1858 N N . ASP B 1 83 ? -9.398 4.027 0.337 1 97.75 83 ASP B N 1
ATOM 1859 C CA . ASP B 1 83 ? -10.547 3.197 -0.02 1 97.75 83 ASP B CA 1
ATOM 1860 C C . ASP B 1 83 ? -10.359 2.555 -1.392 1 97.75 83 ASP B C 1
ATOM 1862 O O . ASP B 1 83 ? -11.258 2.59 -2.23 1 97.75 83 ASP B O 1
ATOM 1866 N N . GLN B 1 84 ? -9.234 1.963 -1.566 1 94.44 84 GLN B N 1
ATOM 1867 C CA . GLN B 1 84 ? -8.828 1.458 -2.873 1 94.44 84 GLN B CA 1
ATOM 1868 C C . GLN B 1 84 ? -9.562 0.16 -3.213 1 94.44 84 GLN B C 1
ATOM 1870 O O . GLN B 1 84 ? -9.672 -0.207 -4.383 1 94.44 84 GLN B O 1
ATOM 1875 N N . THR B 1 85 ? -10.016 -0.576 -2.197 1 90.62 85 THR B N 1
ATOM 1876 C CA . THR B 1 85 ? -10.719 -1.829 -2.449 1 90.62 85 THR B CA 1
ATOM 1877 C C . THR B 1 85 ? -12.18 -1.569 -2.803 1 90.62 85 THR B C 1
ATOM 1879 O O . THR B 1 85 ? -12.711 -2.168 -3.74 1 90.62 85 THR B O 1
ATOM 1882 N N . LYS B 1 86 ? -12.758 -0.766 -2.059 1 90.94 86 LYS B N 1
ATOM 1883 C CA . LYS B 1 86 ? -14.164 -0.409 -2.225 1 90.94 86 LYS B CA 1
ATOM 1884 C C . LYS B 1 86 ? -14.391 1.078 -1.963 1 90.94 86 LYS B C 1
ATOM 1886 O O . LYS B 1 86 ? -14.188 1.554 -0.844 1 90.94 86 LYS B O 1
ATOM 1891 N N . GLU B 1 87 ? -14.883 1.777 -3.006 1 94.62 87 GLU B N 1
ATOM 1892 C CA . GLU B 1 87 ? -15.102 3.217 -2.904 1 94.62 87 GLU B CA 1
ATOM 1893 C C . GLU B 1 87 ? -16.016 3.553 -1.732 1 94.62 87 GLU B C 1
ATOM 1895 O O . GLU B 1 87 ? -17.078 2.932 -1.562 1 94.62 87 GLU B O 1
ATOM 1900 N N . GLY B 1 88 ? -15.594 4.512 -0.909 1 96.44 88 GLY B N 1
ATOM 1901 C CA . GLY B 1 88 ? -16.391 4.98 0.217 1 96.44 88 GLY B CA 1
ATOM 1902 C C . GLY B 1 88 ? -16.078 4.238 1.507 1 96.44 88 GLY B C 1
ATOM 1903 O O . GLY B 1 88 ? -16.438 4.707 2.594 1 96.44 88 GLY B O 1
ATOM 1904 N N . ASN B 1 89 ? -15.492 3.121 1.407 1 96.5 89 ASN B N 1
ATOM 1905 C CA . ASN B 1 89 ? -15.117 2.334 2.576 1 96.5 89 ASN B CA 1
ATOM 1906 C C . ASN B 1 89 ? -13.633 2.49 2.904 1 96.5 89 ASN B C 1
ATOM 1908 O O . ASN B 1 89 ? -12.82 1.626 2.566 1 96.5 89 ASN B O 1
ATOM 1912 N N . PHE B 1 90 ? -13.383 3.576 3.6 1 98.44 90 PHE B N 1
ATOM 1913 C CA . PHE B 1 90 ? -11.992 3.877 3.932 1 98.44 90 PHE B CA 1
ATOM 1914 C C . PHE B 1 90 ? -11.5 2.98 5.062 1 98.44 90 PHE B C 1
ATOM 1916 O O . PHE B 1 90 ? -12.234 2.725 6.023 1 98.44 90 PHE B O 1
ATOM 1923 N N . VAL B 1 91 ? -10.273 2.484 4.934 1 98.06 91 VAL B N 1
ATOM 1924 C CA . VAL B 1 91 ? -9.617 1.688 5.965 1 98.06 91 VAL B CA 1
ATOM 1925 C C . VAL B 1 91 ? -8.219 2.244 6.238 1 98.06 91 VAL B C 1
ATOM 1927 O O . VAL B 1 91 ? -7.695 3.035 5.449 1 98.06 91 VAL B O 1
ATOM 1930 N N . TRP B 1 92 ? -7.715 1.883 7.402 1 98.25 92 TRP B N 1
ATOM 1931 C CA . TRP B 1 92 ? -6.316 2.162 7.711 1 98.25 92 TRP B CA 1
ATOM 1932 C C . TRP B 1 92 ? -5.406 1.082 7.137 1 98.25 92 TRP B C 1
ATOM 1934 O O . TRP B 1 92 ? -5.559 -0.101 7.453 1 98.25 92 TRP B O 1
ATOM 1944 N N . ILE B 1 93 ? -4.406 1.517 6.367 1 97.69 93 ILE B N 1
ATOM 1945 C CA . ILE B 1 93 ? -3.539 0.569 5.676 1 97.69 93 ILE B CA 1
ATOM 1946 C C . ILE B 1 93 ? -2.686 -0.188 6.691 1 97.69 93 ILE B C 1
ATOM 1948 O O . ILE B 1 93 ? -2.17 -1.269 6.395 1 97.69 93 ILE B O 1
ATOM 1952 N N . ALA B 1 94 ? -2.549 0.334 7.863 1 96.31 94 ALA B N 1
ATOM 1953 C CA . ALA B 1 94 ? -1.708 -0.263 8.898 1 96.31 94 ALA B CA 1
ATOM 1954 C C . ALA B 1 94 ? -2.316 -1.562 9.422 1 96.31 94 ALA B C 1
ATOM 1956 O O . ALA B 1 94 ? -1.595 -2.475 9.828 1 96.31 94 ALA B O 1
ATOM 1957 N N . ASN B 1 95 ? -3.697 -1.65 9.367 1 93.75 95 ASN B N 1
ATOM 1958 C CA . ASN B 1 95 ? -4.289 -2.811 10.031 1 93.75 95 ASN B CA 1
ATOM 1959 C C . ASN B 1 95 ? -5.594 -3.229 9.359 1 93.75 95 ASN B C 1
ATOM 1961 O O . ASN B 1 95 ? -6.23 -4.199 9.781 1 93.75 95 ASN B O 1
ATOM 1965 N N . GLY B 1 96 ? -6.051 -2.541 8.367 1 95.38 96 GLY B N 1
ATOM 1966 C CA . GLY B 1 96 ? -7.246 -2.908 7.625 1 95.38 96 GLY B CA 1
ATOM 1967 C C . GLY B 1 96 ? -8.531 -2.523 8.336 1 95.38 96 GLY B C 1
ATOM 1968 O O . GLY B 1 96 ? -9.625 -2.771 7.832 1 95.38 96 GLY B O 1
ATOM 1969 N N . LYS B 1 97 ? -8.438 -1.874 9.484 1 97.12 97 LYS B N 1
ATOM 1970 C CA . LYS B 1 97 ? -9.625 -1.482 10.227 1 97.12 97 LYS B CA 1
ATOM 1971 C C . LYS B 1 97 ? -10.328 -0.301 9.562 1 97.12 97 LYS B C 1
ATOM 1973 O O . LYS B 1 97 ? -9.68 0.545 8.945 1 97.12 97 LYS B O 1
ATOM 1978 N N . PRO B 1 98 ? -11.625 -0.21 9.711 1 97.56 98 PRO B N 1
ATOM 1979 C CA . PRO B 1 98 ? -12.375 0.903 9.117 1 97.56 98 PRO B CA 1
ATOM 1980 C C . PRO B 1 98 ? -12.023 2.25 9.75 1 97.56 98 PRO B C 1
ATOM 1982 O O . PRO B 1 98 ? -11.664 2.311 10.93 1 97.56 98 PRO B O 1
ATOM 1985 N N . VAL B 1 99 ? -12.086 3.271 8.945 1 98.38 99 VAL B N 1
ATOM 1986 C CA . VAL B 1 99 ? -11.984 4.641 9.43 1 98.38 99 VAL B CA 1
ATOM 1987 C C . VAL B 1 99 ? -13.281 5.039 10.141 1 98.38 99 VAL B C 1
ATOM 1989 O O . VAL B 1 99 ? -14.312 5.207 9.492 1 98.38 99 VAL B O 1
ATOM 1992 N N . GLU B 1 100 ? -13.148 5.223 11.453 1 98.06 100 GLU B N 1
ATOM 1993 C CA . GLU B 1 100 ? -14.328 5.539 12.242 1 98.06 100 GLU B CA 1
ATOM 1994 C C . GLU B 1 100 ? -14.352 7.012 12.641 1 98.06 100 GLU B C 1
ATOM 1996 O O . GLU B 1 100 ? -15.414 7.555 12.969 1 98.06 100 GLU B O 1
ATOM 2001 N N . TYR B 1 101 ? -13.32 7.59 12.812 1 98.38 101 TYR B N 1
ATOM 2002 C CA . TYR B 1 101 ? -13.141 9.031 12.945 1 98.38 101 TYR B CA 1
ATOM 2003 C C . TYR B 1 101 ? -12.57 9.625 11.664 1 98.38 101 TYR B C 1
ATOM 2005 O O . TYR B 1 101 ? -11.625 9.086 11.086 1 98.38 101 TYR B O 1
ATOM 2013 N N . ALA B 1 102 ? -13.172 10.688 11.227 1 98.5 102 ALA B N 1
ATOM 2014 C CA . ALA B 1 102 ? -12.609 11.398 10.078 1 98.5 102 ALA B CA 1
ATOM 2015 C C . ALA B 1 102 ? -12.82 12.898 10.211 1 98.5 102 ALA B C 1
ATOM 2017 O O . ALA B 1 102 ? -13.875 13.352 10.656 1 98.5 102 ALA B O 1
ATOM 2018 N N . ASN B 1 103 ? -11.867 13.68 9.914 1 98.5 103 ASN B N 1
ATOM 2019 C CA . ASN B 1 103 ? -11.945 15.141 9.867 1 98.5 103 ASN B CA 1
ATOM 2020 C C . ASN B 1 103 ? -12.016 15.648 8.43 1 98.5 103 ASN B C 1
ATOM 2022 O O . ASN B 1 103 ? -11.211 16.484 8.031 1 98.5 103 ASN B O 1
ATOM 2026 N N . TRP B 1 104 ? -13.023 15.227 7.719 1 98.69 104 TRP B N 1
ATOM 2027 C CA . TRP B 1 104 ? -13.164 15.555 6.305 1 98.69 104 TRP B CA 1
ATOM 2028 C C . TRP B 1 104 ? -13.352 17.062 6.117 1 98.69 104 TRP B C 1
ATOM 2030 O O . TRP B 1 104 ? -14.078 17.703 6.887 1 98.69 104 TRP B O 1
ATOM 2040 N N . MET B 1 105 ? -12.766 17.609 5.109 1 98.12 105 MET B N 1
ATOM 2041 C CA . MET B 1 105 ? -13.094 18.969 4.66 1 98.12 105 MET B CA 1
ATOM 2042 C C . MET B 1 105 ? -14.516 19.016 4.117 1 98.12 105 MET B C 1
ATOM 2044 O O . MET B 1 105 ? -15.055 18.016 3.666 1 98.12 105 MET B O 1
ATOM 2048 N N . PRO B 1 106 ? -15.102 20.188 4.172 1 96.62 106 PRO B N 1
ATOM 2049 C CA . PRO B 1 106 ? -16.406 20.328 3.529 1 96.62 106 PRO B CA 1
ATOM 2050 C C . PRO B 1 106 ? -16.422 19.812 2.086 1 96.62 106 PRO B C 1
ATOM 2052 O O . PRO B 1 106 ? -15.531 20.172 1.304 1 96.62 106 PRO B O 1
ATOM 2055 N N . GLY B 1 107 ? -17.359 18.922 1.779 1 97.44 107 GLY B N 1
ATOM 2056 C CA . GLY B 1 107 ? -17.484 18.422 0.424 1 97.44 107 GLY B CA 1
ATOM 2057 C C . GLY B 1 107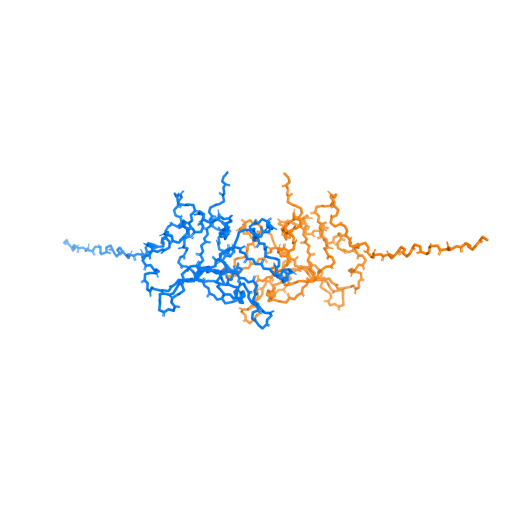 ? -16.609 17.203 0.149 1 97.44 107 GLY B C 1
ATOM 2058 O O . GLY B 1 107 ? -16.641 16.656 -0.956 1 97.44 107 GLY B O 1
ATOM 2059 N N . LYS B 1 108 ? -15.844 16.844 1.186 1 97.94 108 LYS B N 1
ATOM 2060 C CA . LYS B 1 108 ? -14.953 15.703 1.008 1 97.94 108 LYS B CA 1
ATOM 2061 C C . LYS B 1 108 ? -15.367 14.547 1.914 1 97.94 108 LYS B C 1
ATOM 2063 O O . LYS B 1 108 ? -16.031 14.75 2.932 1 97.94 108 LYS B O 1
ATOM 2068 N N . PRO B 1 109 ? -14.969 13.336 1.56 1 98.25 109 PRO B N 1
ATOM 2069 C CA . PRO B 1 109 ? -14.359 12.969 0.281 1 98.25 109 PRO B CA 1
ATOM 2070 C C . PRO B 1 109 ? -15.336 13.062 -0.89 1 98.25 109 PRO B C 1
ATOM 2072 O O . PRO B 1 109 ? -16.531 12.852 -0.713 1 98.25 109 PRO B O 1
ATOM 2075 N N . ASP B 1 110 ? -14.891 13.352 -2.127 1 98.25 110 ASP B N 1
ATOM 2076 C CA . ASP B 1 110 ? -15.805 13.508 -3.254 1 98.25 110 ASP B CA 1
ATOM 2077 C C . ASP B 1 110 ? -15.406 12.594 -4.41 1 98.25 110 ASP B C 1
ATOM 2079 O O . ASP B 1 110 ? -16.094 12.547 -5.438 1 98.25 110 ASP B O 1
ATOM 2083 N N . ASN B 1 111 ? -14.297 11.867 -4.23 1 98 111 ASN B N 1
ATOM 2084 C CA . ASN B 1 111 ? -13.852 10.961 -5.277 1 98 111 ASN B CA 1
ATOM 2085 C C . ASN B 1 111 ? -13.867 11.625 -6.648 1 98 111 ASN B C 1
ATOM 2087 O O . ASN B 1 111 ? -14.398 11.07 -7.605 1 98 111 ASN B O 1
ATOM 2091 N N . LYS B 1 112 ? -13.281 12.758 -6.723 1 96.56 112 LYS B N 1
ATOM 2092 C CA . LYS B 1 112 ? -13.297 13.5 -7.98 1 96.56 112 LYS B CA 1
ATOM 2093 C C . LYS B 1 112 ? -12.836 12.617 -9.141 1 96.56 112 LYS B C 1
ATOM 2095 O O . LYS B 1 112 ? -11.828 11.922 -9.031 1 96.56 112 LYS B O 1
ATOM 2100 N N . ASP B 1 113 ? -13.648 12.578 -10.258 1 96.62 113 ASP B N 1
ATOM 2101 C CA . ASP B 1 113 ? -13.406 11.82 -11.477 1 96.62 113 ASP B CA 1
ATOM 2102 C C . ASP B 1 113 ? -13.336 10.32 -11.195 1 96.62 113 ASP B C 1
ATOM 2104 O O . ASP B 1 113 ? -12.875 9.547 -12.031 1 96.62 113 ASP B O 1
ATOM 2108 N N . GLY B 1 114 ? -13.656 9.938 -10.023 1 95.69 114 GLY B N 1
ATOM 2109 C CA . GLY B 1 114 ? -13.688 8.531 -9.664 1 95.69 114 GLY B CA 1
ATOM 2110 C C . GLY B 1 114 ? -12.305 7.945 -9.43 1 95.69 114 GLY B C 1
ATOM 2111 O O . GLY B 1 114 ? -12.109 6.734 -9.531 1 95.69 114 GLY B O 1
ATOM 2112 N N . LYS B 1 115 ? -11.297 8.805 -9.109 1 95.31 115 LYS B N 1
ATOM 2113 C CA . LYS B 1 115 ? -9.922 8.305 -9.094 1 95.31 115 LYS B CA 1
ATOM 2114 C C . LYS B 1 115 ? -9.227 8.648 -7.777 1 95.31 115 LYS B C 1
ATOM 2116 O O . LYS B 1 115 ? -8.031 8.383 -7.613 1 95.31 115 LYS B O 1
ATOM 2121 N N . GLU B 1 116 ? -9.961 9.258 -6.836 1 97.94 116 GLU B N 1
ATOM 2122 C CA . GLU B 1 116 ? -9.359 9.672 -5.574 1 97.94 116 GLU B CA 1
ATOM 2123 C C . GLU B 1 116 ? -9.633 8.664 -4.465 1 97.94 116 GLU B C 1
ATOM 2125 O O . GLU B 1 116 ? -10.789 8.461 -4.074 1 97.94 116 GLU B O 1
ATOM 2130 N N . HIS B 1 117 ? -8.547 8.008 -3.91 1 98.06 117 HIS B N 1
ATOM 2131 C CA . HIS B 1 117 ? -8.75 6.922 -2.959 1 98.06 117 HIS B CA 1
ATOM 2132 C C . HIS B 1 117 ? -7.816 7.055 -1.762 1 98.06 117 HIS B C 1
ATOM 2134 O O . HIS B 1 117 ? -7.883 6.262 -0.823 1 98.06 117 HIS B O 1
ATOM 2140 N N . CYS B 1 118 ? -6.945 7.984 -1.81 1 98.75 118 CYS B N 1
ATOM 2141 C CA . CYS B 1 118 ? -5.945 8.141 -0.756 1 98.75 118 CYS B CA 1
ATOM 2142 C C . CYS B 1 118 ? -6.129 9.461 -0.019 1 98.75 118 CYS B C 1
ATOM 2144 O O . CYS B 1 118 ? -6.539 10.453 -0.616 1 98.75 118 CYS B O 1
ATOM 2146 N N . VAL B 1 119 ? -5.793 9.523 1.237 1 98.88 119 VAL B N 1
ATOM 2147 C CA . VAL B 1 119 ? -6.188 10.633 2.092 1 98.88 119 VAL B CA 1
ATOM 2148 C C . VAL B 1 119 ? -4.949 11.406 2.539 1 98.88 119 VAL B C 1
ATOM 2150 O O . VAL B 1 119 ? -3.932 10.812 2.896 1 98.88 119 VAL B O 1
ATOM 2153 N N . HIS B 1 120 ? -5.078 12.688 2.449 1 98.75 120 HIS B N 1
ATOM 2154 C CA . HIS B 1 120 ? -4.055 13.547 3.037 1 98.75 120 HIS B CA 1
ATOM 2155 C C . HIS B 1 120 ? -4.676 14.617 3.922 1 98.75 120 HIS B C 1
ATOM 2157 O O . HIS B 1 120 ? -5.844 14.969 3.75 1 98.75 120 HIS B O 1
ATOM 2163 N N . LEU B 1 121 ? -3.951 15.086 4.918 1 98.31 121 LEU B N 1
ATOM 2164 C CA . LEU B 1 121 ? -4.25 16.297 5.68 1 98.31 121 LEU B CA 1
ATOM 2165 C C . LEU B 1 121 ? -3.791 17.547 4.93 1 98.31 121 LEU B C 1
ATOM 2167 O O . LEU B 1 121 ? -2.695 17.562 4.363 1 98.31 121 LEU B O 1
ATOM 2171 N N . TRP B 1 122 ? -4.625 18.578 5.016 1 97.69 122 TRP B N 1
ATOM 2172 C CA . TRP B 1 122 ? -4.312 19.766 4.23 1 97.69 122 TRP B CA 1
ATOM 2173 C C . TRP B 1 122 ? -4.484 21.031 5.059 1 97.69 122 TRP B C 1
ATOM 2175 O O . TRP B 1 122 ? -5.543 21.25 5.656 1 97.69 122 TRP B O 1
ATOM 2185 N N . TYR B 1 123 ? -3.467 21.766 5.211 1 96.81 123 TYR B N 1
ATOM 2186 C CA . TYR B 1 123 ? -3.469 23.125 5.742 1 96.81 123 TYR B CA 1
ATOM 2187 C C . TYR B 1 123 ? -2.941 24.109 4.715 1 96.81 123 TYR B C 1
ATOM 2189 O O . TYR B 1 123 ? -1.889 23.891 4.113 1 96.81 123 TYR B O 1
ATOM 2197 N N . GLU B 1 124 ? -3.695 25.125 4.52 1 95.62 124 GLU B N 1
ATOM 2198 C CA . GLU B 1 124 ? -3.277 26.219 3.633 1 95.62 124 GLU B CA 1
ATOM 2199 C C . GLU B 1 124 ? -3.902 27.547 4.051 1 95.62 124 GLU B C 1
ATOM 2201 O O . GLU B 1 124 ? -5.062 27.812 3.738 1 95.62 124 GLU B O 1
ATOM 2206 N N . LYS B 1 125 ? -3.072 28.328 4.637 1 92.62 125 LYS B N 1
ATOM 2207 C CA . LYS B 1 125 ? -3.543 29.594 5.184 1 92.62 125 LYS B CA 1
ATOM 2208 C C . LYS B 1 125 ? -4.18 30.469 4.098 1 92.62 125 LYS B C 1
ATOM 2210 O O . LYS B 1 125 ? -5.27 31.016 4.289 1 92.62 125 LYS B O 1
ATOM 2215 N N . ALA B 1 126 ? -3.574 30.547 2.939 1 93.75 126 ALA B N 1
ATOM 2216 C CA . ALA B 1 126 ? -4 31.422 1.849 1 93.75 126 ALA B CA 1
ATOM 2217 C C . ALA B 1 126 ? -5.391 31.031 1.347 1 93.75 126 ALA B C 1
ATOM 2219 O O . ALA B 1 126 ? -6.105 31.859 0.779 1 93.75 126 ALA B O 1
ATOM 2220 N N . LYS B 1 127 ? -5.766 29.828 1.6 1 94.56 127 LYS B N 1
ATOM 2221 C CA . LYS B 1 127 ? -7.051 29.344 1.103 1 94.56 127 LYS B CA 1
ATOM 2222 C C . LYS B 1 127 ? -8.016 29.047 2.252 1 94.56 127 LYS B C 1
ATOM 2224 O O . LYS B 1 127 ? -9.07 28.453 2.049 1 94.56 127 LYS B O 1
ATOM 2229 N N . ASN B 1 128 ? -7.629 29.359 3.375 1 94.38 128 ASN B N 1
ATOM 2230 C CA . ASN B 1 128 ? -8.414 29.141 4.59 1 94.38 128 ASN B CA 1
ATOM 2231 C C . ASN B 1 128 ? -8.727 27.656 4.801 1 94.38 128 ASN B C 1
ATOM 2233 O O . ASN B 1 128 ? -9.844 27.312 5.18 1 94.38 128 ASN B O 1
ATOM 2237 N N . ILE B 1 129 ? -7.824 26.797 4.445 1 95.06 129 ILE B N 1
ATOM 2238 C CA . ILE B 1 129 ? -7.938 25.375 4.699 1 95.06 129 ILE B CA 1
ATOM 2239 C C . ILE B 1 129 ? -7.23 25.016 6.008 1 95.06 129 ILE B C 1
ATOM 2241 O O . ILE B 1 129 ? -6.043 25.312 6.176 1 95.06 129 ILE B O 1
ATOM 2245 N N . ASN B 1 130 ? -7.973 24.438 6.984 1 94.62 130 ASN B N 1
ATOM 2246 C CA . ASN B 1 130 ? -7.457 24.203 8.328 1 94.62 130 ASN B CA 1
ATOM 2247 C C . ASN B 1 130 ? -7.363 22.719 8.648 1 94.62 130 ASN B C 1
ATOM 2249 O O . ASN B 1 130 ? -8.156 22.203 9.438 1 94.62 130 ASN B O 1
ATOM 2253 N N . TRP B 1 131 ? -6.41 22.016 8.203 1 95.44 131 TRP B N 1
ATOM 2254 C CA . TRP B 1 131 ? -5.973 20.656 8.547 1 95.44 131 TRP B CA 1
ATOM 2255 C C . TRP B 1 131 ? -7.094 19.656 8.336 1 95.44 131 TRP B C 1
ATOM 2257 O O . TRP B 1 131 ? -7.293 18.75 9.156 1 95.44 131 TRP B O 1
ATOM 2267 N N . GLY B 1 132 ? -7.926 19.797 7.328 1 98.19 132 GLY B N 1
ATOM 2268 C CA . GLY B 1 132 ? -8.953 18.844 6.969 1 98.19 132 GLY B CA 1
ATOM 2269 C C . GLY B 1 132 ? -8.445 17.719 6.074 1 98.19 132 GLY B C 1
ATOM 2270 O O . GLY B 1 132 ? -7.332 17.797 5.551 1 98.19 132 GLY B O 1
ATOM 2271 N N . TRP B 1 133 ? -9.281 16.656 6.051 1 98.88 133 TRP B N 1
ATOM 2272 C CA . TRP B 1 133 ? -8.93 15.508 5.215 1 98.88 133 TRP B CA 1
ATOM 2273 C C . TRP B 1 133 ? -9.477 15.68 3.801 1 98.88 133 TRP B C 1
ATOM 2275 O O . TRP B 1 133 ? -10.602 16.156 3.613 1 98.88 133 TRP B O 1
ATOM 2285 N N . ASN B 1 134 ? -8.711 15.344 2.863 1 98.81 134 ASN B N 1
ATOM 2286 C CA . ASN B 1 134 ? -9.086 15.328 1.453 1 98.81 134 ASN B CA 1
ATOM 2287 C C . ASN B 1 134 ? -8.648 14.039 0.767 1 98.81 134 ASN B C 1
ATOM 2289 O O . ASN B 1 134 ? -7.535 13.555 0.997 1 98.81 134 ASN B O 1
ATOM 2293 N N . ASP B 1 135 ? -9.547 13.406 0.012 1 98.75 135 ASP B N 1
ATOM 2294 C CA . ASP B 1 135 ? -9.148 12.273 -0.815 1 98.75 135 ASP B CA 1
ATOM 2295 C C . ASP B 1 135 ? -8.633 12.742 -2.174 1 98.75 135 ASP B C 1
ATOM 2297 O O . ASP B 1 135 ? -9.219 13.633 -2.793 1 98.75 135 ASP B O 1
ATOM 2301 N N . VAL B 1 136 ? -7.547 12.172 -2.562 1 98.56 136 VAL B N 1
ATOM 2302 C CA . VAL B 1 136 ? -6.906 12.539 -3.818 1 98.56 136 VAL B CA 1
ATOM 2303 C C . VAL B 1 136 ? -6.348 11.297 -4.504 1 98.56 136 VAL B C 1
ATOM 2305 O O . VAL B 1 136 ? -6.473 10.188 -3.984 1 98.56 136 VAL B O 1
ATOM 2308 N N . VAL B 1 137 ? -5.863 11.508 -5.742 1 97.56 137 VAL B N 1
ATOM 2309 C CA . VAL B 1 137 ? -5.27 10.406 -6.5 1 97.56 137 VAL B CA 1
ATOM 2310 C C . VAL B 1 137 ? -4.027 9.891 -5.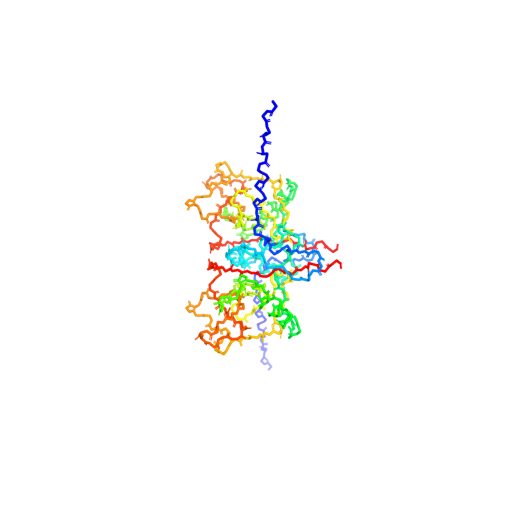773 1 97.56 137 VAL B C 1
ATOM 2312 O O . VAL B 1 137 ? -3.221 10.68 -5.273 1 97.56 137 VAL B O 1
ATOM 2315 N N . CYS B 1 138 ? -3.828 8.602 -5.699 1 97.06 138 CYS B N 1
ATOM 2316 C CA . CYS B 1 138 ? -2.826 7.957 -4.859 1 97.06 138 CYS B CA 1
ATOM 2317 C C . CYS B 1 138 ? -1.426 8.164 -5.422 1 97.06 138 CYS B C 1
ATOM 2319 O O . CYS B 1 138 ? -0.436 8.039 -4.699 1 97.06 138 CYS B O 1
ATOM 2321 N N . THR B 1 139 ? -1.349 8.469 -6.695 1 94.31 139 THR B N 1
ATOM 2322 C CA . THR B 1 139 ? -0.052 8.523 -7.359 1 94.31 139 THR B CA 1
ATOM 2323 C C . THR B 1 139 ? 0.558 9.914 -7.25 1 94.31 139 THR B C 1
ATOM 2325 O O . THR B 1 139 ? 1.724 10.117 -7.598 1 94.31 139 THR B O 1
ATOM 2328 N N . SER B 1 140 ? -0.262 10.945 -6.797 1 96.75 140 SER B N 1
ATOM 2329 C CA . SER B 1 140 ? 0.344 12.25 -6.543 1 96.75 140 SER B CA 1
ATOM 2330 C C . SER B 1 140 ? 1.322 12.18 -5.375 1 96.75 140 SER B C 1
ATOM 2332 O O . SER B 1 140 ? 1.245 11.281 -4.543 1 96.75 140 SER B O 1
ATOM 2334 N N . LYS B 1 141 ? 2.264 13.094 -5.383 1 96.81 141 LYS B N 1
ATOM 2335 C CA . LYS B 1 141 ? 3.299 13.039 -4.359 1 96.81 141 LYS B CA 1
ATOM 2336 C C . LYS B 1 141 ? 3.07 14.094 -3.285 1 96.81 141 LYS B C 1
ATOM 2338 O O . LYS B 1 141 ? 2.67 15.219 -3.59 1 96.81 141 LYS B O 1
ATOM 2343 N N . ARG B 1 142 ? 3.328 13.742 -2.023 1 97.12 142 ARG B N 1
ATOM 2344 C CA . ARG B 1 142 ? 3.174 14.617 -0.871 1 97.12 142 ARG B CA 1
ATOM 2345 C C . ARG B 1 142 ? 4.129 14.227 0.251 1 97.12 142 ARG B C 1
ATOM 2347 O O . ARG B 1 142 ? 4.703 13.133 0.23 1 97.12 142 ARG B O 1
ATOM 2354 N N . ARG B 1 143 ? 4.312 15.18 1.122 1 95.75 143 ARG B N 1
ATOM 2355 C CA . ARG B 1 143 ? 4.891 14.805 2.408 1 95.75 143 ARG B CA 1
ATOM 2356 C C . ARG B 1 143 ? 3.947 13.891 3.186 1 95.75 143 ARG B C 1
ATOM 2358 O O . ARG B 1 143 ? 2.818 13.641 2.756 1 95.75 143 ARG B O 1
ATOM 2365 N N . PHE B 1 144 ? 4.473 13.328 4.262 1 97.19 144 PHE B N 1
ATOM 2366 C CA . PHE B 1 144 ? 3.658 12.375 5.004 1 97.19 144 PHE B CA 1
ATOM 2367 C C . PHE B 1 144 ? 4.113 12.289 6.457 1 97.19 144 PHE B C 1
ATOM 2369 O O . PHE B 1 144 ? 5.145 12.859 6.824 1 97.19 144 PHE B O 1
ATOM 2376 N N . VAL B 1 145 ? 3.271 11.734 7.246 1 96.5 145 VAL B N 1
ATOM 2377 C CA . VAL B 1 145 ? 3.557 11.555 8.664 1 96.5 145 VAL B CA 1
ATOM 2378 C C . VAL B 1 145 ? 3.508 10.07 9.016 1 96.5 145 VAL B C 1
ATOM 2380 O O . VAL B 1 145 ? 2.572 9.367 8.633 1 96.5 145 VAL B O 1
ATOM 2383 N N . CYS B 1 146 ? 4.57 9.586 9.609 1 96.69 146 CYS B N 1
ATOM 2384 C CA . CYS B 1 146 ? 4.648 8.227 10.133 1 96.69 146 CYS B CA 1
ATOM 2385 C C . CYS B 1 146 ? 4.316 8.195 11.625 1 96.69 146 CYS B C 1
ATOM 2387 O O . CYS B 1 146 ? 4.5 9.195 12.328 1 96.69 146 CYS B O 1
ATOM 2389 N N . GLU B 1 147 ? 3.826 7.09 12 1 96.25 147 GLU B N 1
ATOM 2390 C CA . GLU B 1 147 ? 3.5 6.832 13.398 1 96.25 147 GLU B CA 1
ATOM 2391 C C . GLU B 1 147 ? 4.266 5.621 13.93 1 96.25 147 GLU B C 1
ATOM 2393 O O . GLU B 1 147 ? 4.352 4.59 13.258 1 96.25 147 GLU B O 1
ATOM 2398 N N . ARG B 1 148 ? 4.75 5.75 15.086 1 91.81 148 ARG B N 1
ATOM 2399 C CA . ARG B 1 148 ? 5.461 4.641 15.719 1 91.81 148 ARG B CA 1
ATOM 2400 C C . ARG B 1 148 ? 4.523 3.471 15.992 1 91.81 148 ARG B C 1
ATOM 2402 O O . ARG B 1 148 ? 3.387 3.67 16.422 1 91.81 148 ARG B O 1
ATOM 2409 N N . LYS B 1 149 ? 5.086 2.27 15.594 1 82.44 149 LYS B N 1
ATOM 2410 C CA . LYS B 1 149 ? 4.324 1.064 15.906 1 82.44 149 LYS B CA 1
ATOM 2411 C C . LYS B 1 149 ? 4.312 0.792 17.406 1 82.44 149 LYS B C 1
ATOM 2413 O O . LYS B 1 149 ? 5.312 1.024 18.094 1 82.44 149 LYS B O 1
ATOM 2418 N N . LYS B 1 150 ? 3.205 0.852 18.078 1 63.78 150 LYS B N 1
ATOM 2419 C CA . LYS B 1 150 ? 3.197 0.561 19.5 1 63.78 150 LYS B CA 1
ATOM 2420 C C . LYS B 1 150 ? 3.982 -0.711 19.812 1 63.78 150 LYS B C 1
ATOM 2422 O O . LYS B 1 150 ? 3.916 -1.685 19.047 1 63.78 150 LYS B O 1
ATOM 2427 N N . ASN B 1 151 ? 5.102 -0.687 20.578 1 45.69 151 ASN B N 1
ATOM 2428 C CA . ASN B 1 151 ? 5.758 -1.831 21.203 1 45.69 151 ASN B CA 1
ATOM 2429 C C . ASN B 1 151 ? 4.766 -2.684 21.984 1 45.69 151 ASN B C 1
ATOM 2431 O O . ASN B 1 151 ? 3.777 -2.17 22.516 1 45.69 151 ASN B O 1
#

Foldseek 3Di:
DPPPPPPPCPVVPPPQQPPDPPDQKHWGPDKFFLVVVQVVQVVVQWGFADDQDPVSLVVVLVVQCPDPVCVVQKAKAFGQWWQVPHPPFIAGPVPRHTRPDFQADVCPPPCVVVAFTTWIFITHVVVPRDRHIYTGHRGDMHTHMTGHDDD/DPPPPPPPCPVPPPPQQPPDPPDQKHWGPDKFFLVVVQVVQVVVQWGFADDQDPVSLVVVLVVQCPDPVCVPQKAKAFGQWWQVPHPPFIAGPVPRHTRPDFQADVCPPPCVVVAFTTWIFITHVVVPRDRHIYTGHRGDMHTHMTGHDDD

pLDDT: mean 86.38, std 19.93, range [29.97, 98.88]

Organism: Aedes aegypti (NCBI:txid7159)